Protein AF-0000000086134578 (afdb_homodimer)

Radius of gyration: 22.57 Å; Cα contacts (8 Å, |Δi|>4): 548; chains: 2; bounding box: 46×67×54 Å

Sequence (332 aa):
MPTYLCHGFRWKRRSIRVYVVVQNLDDAAPEWIIKRGSPRNLIESFYDLFDFLPECALPTTRSSSAAPPSNSVAPSSEQSWSPVKLLEEHDPANLHEVSRPYAYVADYVTRIDASCSIVEEIQRYETRRDTTKLGKGAGWFEQLRDQLQRGEEIRWYVVVNGDEDRMPTYLCHGFRWKRRSIRVYVVVQNLDDAAPEWIIKRGSPRNLIESFYDLFDFLPECALPTTRSSSAAPPSNSVAPSSEQSWSPVKLLEEHDPANLHEVSRPYAYVADYVTRIDASCSIVEEIQRYETRRDTTKLGKGAGWFEQLRDQLQRGEEIRWYVVVNGDEDR

Organism: Cryphonectria parasitica (strain ATCC 38755 / EP155) (NCBI:txid660469)

Secondary structure (DSSP, 8-state):
--EEEEEEEEEEHHHHHHHHHHTT-TT--TT-TTSTTHHHHHHHHHHHH-TTSPP-----S---------S---HHHHTTT-S-EEE--B-TT--S-SS-SEEEEEEEEEEESSEEEHHHHHHHHHHHHHHSGGGTTTTHHHHHHHHHHTTPPPEEEEEEB-----/--EEEEEEEEEEHHHHHHHHHHTT-TT--TT-TTSTTHHHHHHHHHHHH-TTSPP-----S---------S---HHHHTTT-S-EEE--B-TT--S-SS-SEEEEEEEEEEESSEEEHHHHHHHHHHHHHHSGGGTTTTHHHHHHHHHHTTPPPEEEEEEB-----

Solvent-accessible surface area (backbone atoms only — not comparable to full-atom values): 18559 Å² total; per-residue (Å²): 77,52,32,31,44,31,41,27,30,62,39,42,38,70,49,43,43,50,47,38,60,75,67,64,44,84,65,40,39,63,66,45,50,70,41,88,61,8,45,58,49,50,52,52,50,46,60,73,74,39,84,65,59,70,85,54,57,68,78,74,78,82,68,73,73,73,62,70,77,70,52,66,55,52,63,55,62,75,34,63,47,37,60,64,37,63,47,54,60,35,52,79,84,53,81,78,57,86,52,65,70,46,35,34,44,21,68,42,63,45,79,46,78,41,62,43,51,49,66,61,51,50,50,51,50,52,53,49,39,72,71,34,72,66,42,75,48,71,58,34,66,59,50,48,39,51,71,67,33,62,89,56,62,76,43,49,31,41,37,23,26,34,59,57,74,82,80,51,32,31,44,31,41,26,29,61,38,42,36,69,48,42,44,49,47,38,60,75,67,65,44,83,64,41,40,64,67,45,48,71,40,87,61,8,44,59,50,52,51,52,51,46,59,73,73,39,87,65,58,68,86,54,56,68,80,74,78,82,68,72,73,73,60,68,77,70,52,68,56,50,63,56,64,76,35,63,49,38,61,64,37,65,47,54,61,35,53,80,84,54,80,79,58,88,52,65,71,44,34,34,45,22,68,42,66,46,77,47,79,42,60,44,51,50,65,61,51,51,50,52,50,52,53,49,39,71,72,35,72,67,42,75,48,71,58,35,65,59,50,48,39,52,73,67,32,61,89,58,62,77,42,47,32,41,36,23,27,34,60,56,76,82

pLDDT: mean 85.0, std 18.39, range [33.94, 98.75]

Structure (mmCIF, N/CA/C/O backbone):
data_AF-0000000086134578-model_v1
#
loop_
_entity.id
_entity.type
_entity.pdbx_description
1 polymer 'Uncharacterized protein'
#
loop_
_atom_site.group_PDB
_atom_site.id
_atom_site.type_symbol
_atom_site.label_atom_id
_atom_site.label_alt_id
_atom_site.label_comp_id
_atom_site.label_asym_id
_atom_site.label_entity_id
_atom_site.label_seq_id
_atom_site.pdbx_PDB_ins_code
_atom_site.Cartn_x
_atom_site.Cartn_y
_atom_site.Cartn_z
_atom_site.occupancy
_atom_site.B_iso_or_equiv
_atom_site.auth_seq_id
_atom_site.auth_comp_id
_atom_site.auth_asym_id
_atom_site.auth_atom_id
_atom_site.pdbx_PDB_model_num
ATOM 1 N N . MET A 1 1 ? 11.703 -0.173 6.023 1 75.31 1 MET A N 1
ATOM 2 C CA . MET A 1 1 ? 11.055 0.912 5.297 1 75.31 1 MET A CA 1
ATOM 3 C C . MET A 1 1 ? 9.539 0.865 5.488 1 75.31 1 MET A C 1
ATOM 5 O O . MET A 1 1 ? 8.867 -0.011 4.941 1 75.31 1 MET A O 1
ATOM 9 N N . PRO A 1 2 ? 9.023 1.694 6.387 1 87.75 2 PRO A N 1
ATOM 10 C CA . PRO A 1 2 ? 7.594 1.647 6.699 1 87.75 2 PRO A CA 1
ATOM 11 C C . PRO A 1 2 ? 6.719 2.041 5.512 1 87.75 2 PRO A C 1
ATOM 13 O O . PRO A 1 2 ? 7.117 2.877 4.695 1 87.75 2 PRO A O 1
ATOM 16 N N . THR A 1 3 ? 5.652 1.344 5.379 1 93.06 3 THR A N 1
ATOM 17 C CA . THR A 1 3 ? 4.652 1.613 4.352 1 93.06 3 THR A CA 1
ATOM 18 C C . THR A 1 3 ? 3.318 1.994 4.984 1 93.06 3 THR A C 1
ATOM 20 O O . THR A 1 3 ? 2.904 1.398 5.98 1 93.06 3 THR A O 1
ATOM 23 N N . TYR A 1 4 ? 2.689 2.982 4.363 1 95.31 4 TYR A N 1
ATOM 24 C CA . TYR A 1 4 ? 1.418 3.461 4.895 1 95.31 4 TYR A CA 1
ATOM 25 C C . TYR A 1 4 ? 0.34 3.451 3.816 1 95.31 4 TYR A C 1
ATOM 27 O O . TYR A 1 4 ? 0.625 3.699 2.643 1 95.31 4 TYR A O 1
ATOM 35 N N . LEU A 1 5 ? -0.814 3.104 4.207 1 97.5 5 LEU A N 1
ATOM 36 C CA . LEU A 1 5 ? -2.021 3.389 3.439 1 97.5 5 LEU A CA 1
ATOM 37 C C . LEU A 1 5 ? -2.754 4.598 4.008 1 97.5 5 LEU A C 1
ATOM 39 O O . LEU A 1 5 ? -2.959 4.691 5.219 1 97.5 5 LEU A O 1
ATOM 43 N N . CYS A 1 6 ? -3.109 5.574 3.119 1 97.31 6 CYS A N 1
ATOM 44 C CA . CYS A 1 6 ? -3.77 6.762 3.652 1 97.31 6 CYS A CA 1
ATOM 45 C C . CYS A 1 6 ? -4.859 7.25 2.707 1 97.31 6 CYS A C 1
ATOM 47 O O . CYS A 1 6 ? -4.809 6.984 1.504 1 97.31 6 CYS A O 1
ATOM 49 N N . HIS A 1 7 ? -5.898 7.809 3.238 1 98.06 7 HIS A N 1
ATOM 50 C CA . HIS A 1 7 ? -6.926 8.562 2.531 1 98.06 7 HIS A CA 1
ATOM 51 C C . HIS A 1 7 ? -6.66 10.062 2.613 1 98.06 7 HIS A C 1
ATOM 53 O O . HIS A 1 7 ? -6.645 10.641 3.705 1 98.06 7 HIS A O 1
ATOM 59 N N . GLY A 1 8 ? -6.363 10.672 1.478 1 98.12 8 GLY A N 1
ATOM 60 C CA . GLY A 1 8 ? -5.977 12.07 1.512 1 98.12 8 GLY A CA 1
ATOM 61 C C . GLY A 1 8 ? -5.723 12.656 0.134 1 98.12 8 GLY A C 1
ATOM 62 O O . GLY A 1 8 ? -6.297 12.195 -0.855 1 98.12 8 GLY A O 1
ATOM 63 N N . PHE A 1 9 ? -4.992 13.789 0.126 1 98.69 9 PHE A N 1
ATOM 64 C CA . PHE A 1 9 ? -4.66 14.469 -1.122 1 98.69 9 PHE A CA 1
ATOM 65 C C . PHE A 1 9 ? -3.211 14.938 -1.116 1 98.69 9 PHE A C 1
ATOM 67 O O . PHE A 1 9 ? -2.605 15.086 -0.053 1 98.69 9 PHE A O 1
ATOM 74 N N . ARG A 1 10 ? -2.705 15.07 -2.25 1 98.5 10 ARG A N 1
ATOM 75 C CA . ARG A 1 10 ? -1.343 15.57 -2.412 1 98.5 10 ARG A CA 1
ATOM 76 C C . ARG A 1 10 ? -1.273 17.078 -2.16 1 98.5 10 ARG A C 1
ATOM 78 O O . ARG A 1 10 ? -2.121 17.828 -2.641 1 98.5 10 ARG A O 1
ATOM 85 N N . TRP A 1 11 ? -0.349 17.453 -1.354 1 98.75 11 TRP A N 1
ATOM 86 C CA . TRP A 1 11 ? 0.001 18.859 -1.112 1 98.75 11 TRP A CA 1
ATOM 87 C C . TRP A 1 11 ? 1.317 19.219 -1.795 1 98.75 11 TRP A C 1
ATOM 89 O O . TRP A 1 11 ? 2.391 18.812 -1.334 1 98.75 11 TRP A O 1
ATOM 99 N N . LYS A 1 12 ? 1.203 19.969 -2.863 1 98.31 12 LYS A N 1
ATOM 100 C CA . LYS A 1 12 ? 2.346 20.234 -3.734 1 98.31 12 LYS A CA 1
ATOM 101 C C . LYS A 1 12 ? 3.404 21.062 -3.023 1 98.31 12 LYS A C 1
ATOM 103 O O . LYS A 1 12 ? 3.076 21.984 -2.27 1 98.31 12 LYS A O 1
ATOM 108 N N . ARG A 1 13 ? 4.605 20.812 -3.422 1 97.88 13 ARG A N 1
ATOM 109 C CA . ARG A 1 13 ? 5.742 21.438 -2.756 1 97.88 13 ARG A CA 1
ATOM 110 C C . ARG A 1 13 ? 5.676 22.953 -2.869 1 97.88 13 ARG A C 1
ATOM 112 O O . ARG A 1 13 ? 5.949 23.672 -1.899 1 97.88 13 ARG A O 1
ATOM 119 N N . ARG A 1 14 ? 5.363 23.453 -4.012 1 97.5 14 ARG A N 1
ATOM 120 C CA . ARG A 1 14 ? 5.227 24.891 -4.195 1 97.5 14 ARG A CA 1
ATOM 121 C C . ARG A 1 14 ? 4.191 25.469 -3.238 1 97.5 14 ARG A C 1
ATOM 123 O O . ARG A 1 14 ? 4.418 26.516 -2.631 1 97.5 14 ARG A O 1
ATOM 130 N N . SER A 1 15 ? 3.072 24.812 -3.096 1 98.44 15 SER A N 1
ATOM 131 C CA . SER A 1 15 ? 2.016 25.281 -2.205 1 98.44 15 SER A CA 1
ATOM 132 C C . SER A 1 15 ? 2.465 25.234 -0.748 1 98.44 15 SER A C 1
ATOM 134 O O . SER A 1 15 ? 2.111 26.125 0.041 1 98.44 15 SER A O 1
ATOM 136 N N . ILE A 1 16 ? 3.174 24.219 -0.4 1 98.44 16 ILE A N 1
ATOM 137 C CA . ILE A 1 16 ? 3.691 24.094 0.958 1 98.44 16 ILE A CA 1
ATOM 138 C C . ILE A 1 16 ? 4.621 25.266 1.266 1 98.44 16 ILE A C 1
ATOM 140 O O . ILE A 1 16 ? 4.5 25.906 2.316 1 98.44 16 ILE A O 1
ATOM 144 N N . ARG A 1 17 ? 5.559 25.531 0.314 1 97.88 17 ARG A N 1
ATOM 145 C CA . ARG A 1 17 ? 6.5 26.641 0.501 1 97.88 17 ARG A CA 1
ATOM 146 C C . ARG A 1 17 ? 5.766 27.969 0.667 1 97.88 17 ARG A C 1
ATOM 148 O O . ARG A 1 17 ? 6.09 28.75 1.556 1 97.88 17 ARG A O 1
ATOM 155 N N . VAL A 1 18 ? 4.82 28.219 -0.175 1 98.19 18 VAL A N 1
ATOM 156 C CA . VAL A 1 18 ? 4.023 29.453 -0.104 1 98.19 18 VAL A CA 1
ATOM 157 C C . VAL A 1 18 ? 3.303 29.516 1.239 1 98.19 18 VAL A C 1
ATOM 159 O O . VAL A 1 18 ? 3.322 30.547 1.909 1 98.19 18 VAL A O 1
ATOM 162 N N . TYR A 1 19 ? 2.682 28.438 1.652 1 98.44 19 TYR A N 1
ATOM 163 C CA . TYR A 1 19 ? 1.93 28.406 2.902 1 98.44 19 TYR A CA 1
ATOM 164 C C . TYR A 1 19 ? 2.822 28.766 4.086 1 98.44 19 TYR A C 1
ATOM 166 O O . TYR A 1 19 ? 2.445 29.578 4.934 1 98.44 19 TYR A O 1
ATOM 174 N N . VAL A 1 20 ? 3.977 28.141 4.168 1 98.12 20 VAL A N 1
ATOM 175 C CA . VAL A 1 20 ? 4.895 28.312 5.285 1 98.12 20 VAL A CA 1
ATOM 176 C C . VAL A 1 20 ? 5.355 29.766 5.34 1 98.12 20 VAL A C 1
ATOM 178 O O . VAL A 1 20 ? 5.449 30.359 6.422 1 98.12 20 VAL A O 1
ATOM 181 N N . VAL A 1 21 ? 5.617 30.344 4.188 1 97.56 21 VAL A N 1
ATOM 182 C CA . VAL A 1 21 ? 6.066 31.719 4.105 1 97.56 21 VAL A CA 1
ATOM 183 C C . VAL A 1 21 ? 4.922 32.656 4.492 1 97.56 21 VAL A C 1
ATOM 185 O O . VAL A 1 21 ? 5.102 33.562 5.316 1 97.56 21 VAL A O 1
ATOM 188 N N . VAL A 1 22 ? 3.773 32.469 3.951 1 97.62 22 VAL A N 1
ATOM 189 C CA . VAL A 1 22 ? 2.625 33.344 4.148 1 97.62 22 VAL A CA 1
ATOM 190 C C . VAL A 1 22 ? 2.195 33.312 5.613 1 97.62 22 VAL A C 1
ATOM 192 O O . VAL A 1 22 ? 1.844 34.344 6.184 1 97.62 22 VAL A O 1
ATOM 195 N N . GLN A 1 23 ? 2.217 32.125 6.172 1 97.31 23 GLN A N 1
ATOM 196 C CA . GLN A 1 23 ? 1.761 31.984 7.551 1 97.31 23 GLN A CA 1
ATOM 197 C C . GLN A 1 23 ? 2.896 32.219 8.539 1 97.31 23 GLN A C 1
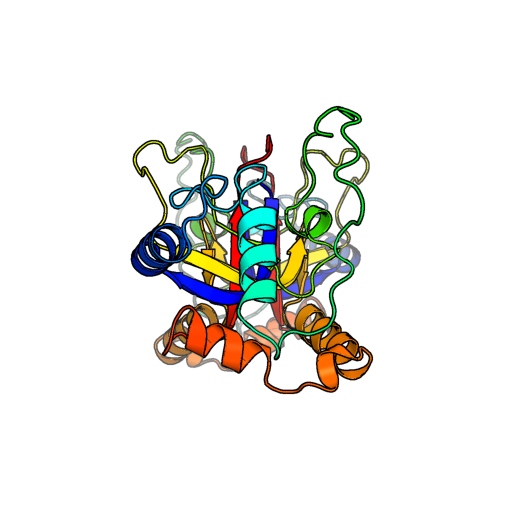ATOM 199 O O . GLN A 1 23 ? 2.697 32.156 9.75 1 97.31 23 GLN A O 1
ATOM 204 N N . ASN A 1 24 ? 4.023 32.469 8.062 1 96.88 24 ASN A N 1
ATOM 205 C CA . ASN A 1 24 ? 5.199 32.781 8.875 1 96.88 24 ASN A CA 1
ATOM 206 C C . ASN A 1 24 ? 5.473 31.672 9.891 1 96.88 24 ASN A C 1
ATOM 208 O O . ASN A 1 24 ? 5.562 31.922 11.094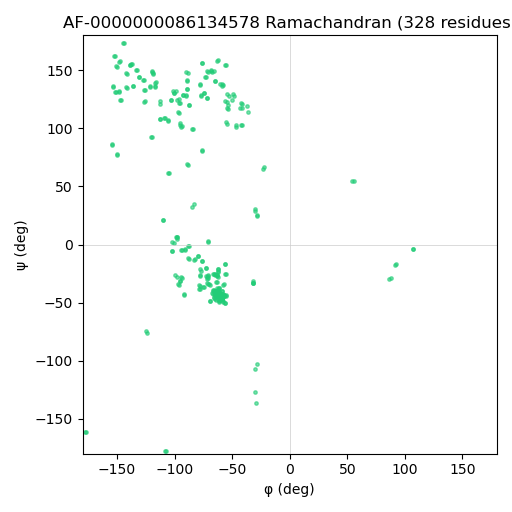 1 96.88 24 ASN A O 1
ATOM 212 N N . LEU A 1 25 ? 5.602 30.406 9.352 1 96.62 25 LEU A N 1
ATOM 213 C CA . LEU A 1 25 ? 5.84 29.266 10.234 1 96.62 25 LEU A CA 1
ATOM 214 C C . LEU A 1 25 ? 7.332 28.984 10.352 1 96.62 25 LEU A C 1
ATOM 216 O O . LEU A 1 25 ? 7.898 28.25 9.531 1 96.62 25 LEU A O 1
ATOM 220 N N . ASP A 1 26 ? 7.93 29.375 11.383 1 94.19 26 ASP A N 1
ATOM 221 C CA . ASP A 1 26 ? 9.383 29.297 11.547 1 94.19 26 ASP A CA 1
ATOM 222 C C . ASP A 1 26 ? 9.812 27.875 11.891 1 94.19 26 ASP A C 1
ATOM 224 O O . ASP A 1 26 ? 10.938 27.469 11.594 1 94.19 26 ASP A O 1
ATOM 228 N N . ASP A 1 27 ? 8.938 27.094 12.5 1 93.75 27 ASP A N 1
ATOM 229 C CA . ASP A 1 27 ? 9.305 25.766 12.961 1 93.75 27 ASP A CA 1
ATOM 230 C C . ASP A 1 27 ? 8.875 24.688 11.961 1 93.75 27 ASP A C 1
ATOM 232 O O . ASP A 1 27 ? 9.008 23.484 12.227 1 93.75 27 ASP A O 1
ATOM 236 N N . ALA A 1 28 ? 8.383 25.078 10.891 1 94.94 28 ALA A N 1
ATOM 237 C CA . ALA A 1 28 ? 7.992 24.141 9.852 1 94.94 28 ALA A CA 1
ATOM 238 C C . ALA A 1 28 ? 9.062 24.031 8.773 1 94.94 28 ALA A C 1
ATOM 240 O O . ALA A 1 28 ? 9.633 25.047 8.352 1 94.94 28 ALA A O 1
ATOM 241 N N . ALA A 1 29 ? 9.398 22.828 8.422 1 94.75 29 ALA A N 1
ATOM 242 C CA . ALA A 1 29 ? 10.352 22.562 7.34 1 94.75 29 ALA A CA 1
ATOM 243 C C . ALA A 1 29 ? 9.633 22.312 6.023 1 94.75 29 ALA A C 1
ATOM 245 O O . ALA A 1 29 ? 9.125 21.203 5.793 1 94.75 29 ALA A O 1
ATOM 246 N N . PRO A 1 30 ? 9.609 23.281 5.141 1 95.5 30 PRO A N 1
ATOM 247 C CA . PRO A 1 30 ? 8.828 23.125 3.914 1 95.5 30 PRO A CA 1
ATOM 248 C C . PRO A 1 30 ? 9.352 22.016 3.01 1 95.5 30 PRO A C 1
ATOM 250 O O . PRO A 1 30 ? 8.594 21.438 2.238 1 95.5 30 PRO A O 1
ATOM 253 N N . GLU A 1 31 ? 10.617 21.672 3.066 1 94.5 31 GLU A N 1
ATOM 254 C CA . GLU A 1 31 ? 11.219 20.688 2.168 1 94.5 31 GLU A CA 1
ATOM 255 C C . GLU A 1 31 ? 11.07 19.266 2.719 1 94.5 31 GLU A C 1
ATOM 257 O O . GLU A 1 31 ? 11.336 18.297 2.014 1 94.5 31 GLU A O 1
ATOM 262 N N . TRP A 1 32 ? 10.68 19.094 3.957 1 92.5 32 TRP A N 1
ATOM 263 C CA . TRP A 1 32 ? 10.469 17.828 4.652 1 92.5 32 TRP A CA 1
ATOM 264 C C . TRP A 1 32 ? 9.461 18 5.789 1 92.5 32 TRP A C 1
ATOM 266 O O . TRP A 1 32 ? 9.852 18.109 6.957 1 92.5 32 TRP A O 1
ATOM 276 N N . ILE A 1 33 ? 8.25 17.891 5.496 1 93.44 33 ILE A N 1
ATOM 277 C CA . ILE A 1 33 ? 7.234 18.406 6.406 1 93.44 33 ILE A CA 1
ATOM 278 C C . ILE A 1 33 ? 7.016 17.406 7.547 1 93.44 33 ILE A C 1
ATOM 280 O O . ILE A 1 33 ? 6.293 17.703 8.5 1 93.44 33 ILE A O 1
ATOM 284 N N . ILE A 1 34 ? 7.602 16.219 7.402 1 91.31 34 ILE A N 1
ATOM 285 C CA . ILE A 1 34 ? 7.418 15.258 8.477 1 91.31 34 ILE A CA 1
ATOM 286 C C . ILE A 1 34 ? 8.633 15.273 9.398 1 91.31 34 ILE A C 1
ATOM 288 O O . ILE A 1 34 ? 8.789 14.398 10.25 1 91.31 34 ILE A O 1
ATOM 292 N N . LYS A 1 35 ? 9.477 16.203 9.125 1 87.25 35 LYS A N 1
ATOM 293 C CA . LYS A 1 35 ? 10.562 16.422 10.078 1 87.25 35 LYS A CA 1
ATOM 294 C C . LYS A 1 35 ? 10.016 16.688 11.477 1 87.25 35 LYS A C 1
ATOM 296 O O . LYS A 1 35 ? 8.914 17.234 11.625 1 87.25 35 LYS A O 1
ATOM 301 N N . ARG A 1 36 ? 10.836 16.391 12.484 1 84.88 36 ARG A N 1
ATOM 302 C CA . ARG A 1 36 ? 10.414 16.562 13.867 1 84.88 36 ARG A CA 1
ATOM 303 C C . ARG A 1 36 ? 9.922 17.984 14.117 1 84.88 36 ARG A C 1
ATOM 305 O O . ARG A 1 36 ? 10.578 18.953 13.719 1 84.88 36 ARG A O 1
ATOM 312 N N . GLY A 1 37 ? 8.766 18.078 14.695 1 87.88 37 GLY A N 1
ATOM 313 C CA . GLY A 1 37 ? 8.195 19.375 15.047 1 87.88 37 GLY A CA 1
ATOM 314 C C . GLY A 1 37 ? 7.41 20.016 13.922 1 87.88 37 GLY A C 1
ATOM 315 O O . GLY A 1 37 ? 6.52 20.828 14.164 1 87.88 37 GLY A O 1
ATOM 316 N N . SER A 1 38 ? 7.797 19.719 12.727 1 92.5 38 SER A N 1
ATOM 317 C CA . SER A 1 38 ? 7.188 20.359 11.57 1 92.5 38 SER A CA 1
ATOM 318 C C . SER A 1 38 ? 5.711 19.984 11.445 1 92.5 38 SER A C 1
ATOM 320 O O . SER A 1 38 ? 4.859 20.859 11.273 1 92.5 38 SER A O 1
ATOM 322 N N . PRO A 1 39 ? 5.336 18.75 11.633 1 94 39 PRO A N 1
ATOM 323 C CA . PRO A 1 39 ? 3.918 18.406 11.5 1 94 39 PRO A CA 1
ATOM 324 C C . PRO A 1 39 ? 3.037 19.109 12.531 1 94 39 PRO A C 1
ATOM 326 O O . PRO A 1 39 ? 1.966 19.625 12.188 1 94 39 PRO A O 1
ATOM 329 N N . ARG A 1 40 ? 3.445 19.172 13.695 1 92.19 40 ARG A N 1
ATOM 330 C CA . ARG A 1 40 ? 2.664 19.828 14.734 1 92.19 40 ARG A CA 1
ATOM 331 C C . ARG A 1 40 ? 2.459 21.312 14.414 1 92.19 40 ARG A C 1
ATOM 333 O O . ARG A 1 40 ? 1.348 21.828 14.523 1 92.19 40 ARG A O 1
ATOM 340 N N . ASN A 1 41 ? 3.582 21.969 14.062 1 94.94 41 ASN A N 1
ATOM 341 C CA . ASN A 1 41 ? 3.5 23.375 13.727 1 94.94 41 ASN A CA 1
ATOM 342 C C . ASN A 1 41 ? 2.529 23.625 12.578 1 94.94 41 ASN A C 1
ATOM 344 O O . ASN A 1 41 ? 1.729 24.562 12.625 1 94.94 41 ASN A O 1
ATOM 348 N N . LEU A 1 42 ? 2.617 22.812 11.586 1 97.06 42 LEU A N 1
ATOM 349 C CA . LEU A 1 42 ? 1.739 22.938 10.43 1 97.06 42 LEU A CA 1
ATOM 350 C C . LEU A 1 42 ? 0.285 22.703 10.82 1 97.06 42 LEU A C 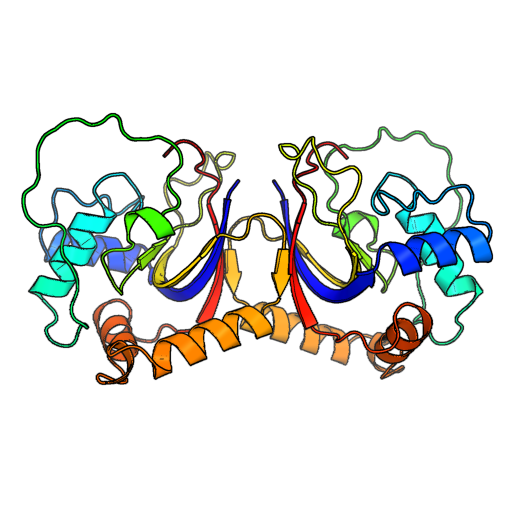1
ATOM 352 O O . LEU A 1 42 ? -0.59 23.516 10.508 1 97.06 42 LEU A O 1
ATOM 356 N N . ILE A 1 43 ? -0.016 21.656 11.562 1 96.25 43 ILE A N 1
ATOM 357 C CA . ILE A 1 43 ? -1.382 21.297 11.922 1 96.25 43 ILE A CA 1
ATOM 358 C C . ILE A 1 43 ? -1.968 22.344 12.852 1 96.25 43 ILE A C 1
ATOM 360 O O . ILE A 1 43 ? -3.123 22.75 12.703 1 96.25 43 ILE A O 1
ATOM 364 N N . GLU A 1 44 ? -1.184 22.812 13.797 1 94.88 44 GLU A N 1
ATOM 365 C CA . GLU A 1 44 ? -1.65 23.875 14.672 1 94.88 44 GLU A CA 1
ATOM 366 C C . GLU A 1 44 ? -2.037 25.125 13.875 1 94.88 44 GLU A C 1
ATOM 368 O O . GLU A 1 44 ? -3.031 25.781 14.18 1 94.88 44 GLU A O 1
ATOM 373 N N . SER A 1 45 ? -1.209 25.453 12.898 1 96.94 45 SER A N 1
ATOM 374 C CA . SER A 1 45 ? -1.521 26.609 12.062 1 96.94 45 SER A CA 1
ATOM 375 C C . SER A 1 45 ? -2.836 26.406 11.32 1 96.94 45 SER A C 1
ATOM 377 O O . SER A 1 45 ? -3.58 27.375 11.102 1 96.94 45 SER A O 1
ATOM 379 N N . PHE A 1 46 ? -3.162 25.125 10.828 1 97.12 46 PHE A N 1
ATOM 380 C CA . PHE A 1 46 ? -4.453 24.859 10.211 1 97.12 46 PHE A CA 1
ATOM 381 C C . PHE A 1 46 ? -5.594 25.188 11.164 1 97.12 46 PHE A C 1
ATOM 383 O O . PHE A 1 46 ? -6.57 25.828 10.773 1 97.12 46 PHE A O 1
ATOM 390 N N . TYR A 1 47 ? -5.449 24.812 12.352 1 94.31 47 TYR A N 1
ATOM 391 C CA . TYR A 1 47 ? -6.512 24.984 13.336 1 94.31 47 TYR A CA 1
ATOM 392 C C . TYR A 1 47 ? -6.668 26.453 13.703 1 94.31 47 TYR A C 1
ATOM 394 O O . TYR A 1 47 ? -7.758 26.906 14.078 1 94.31 47 TYR A O 1
ATOM 402 N N . ASP A 1 48 ? -5.637 27.234 13.586 1 95.38 48 ASP A N 1
ATOM 403 C CA . ASP A 1 48 ? -5.719 28.672 13.82 1 95.38 48 ASP A CA 1
ATOM 404 C C . ASP A 1 48 ? -6.48 29.375 12.695 1 95.38 48 ASP A C 1
ATOM 406 O O . ASP A 1 48 ? -7.172 30.359 12.922 1 95.38 48 ASP A O 1
ATOM 410 N N . LEU A 1 49 ? -6.332 28.859 11.547 1 96.44 49 LEU A N 1
ATOM 411 C CA . LEU A 1 49 ? -6.828 29.562 10.367 1 96.44 49 LEU A CA 1
ATOM 412 C C . LEU A 1 49 ? -8.211 29.062 9.969 1 96.44 49 LEU A C 1
ATOM 414 O O . LEU A 1 49 ? -9.016 29.812 9.406 1 96.44 49 LEU A O 1
ATOM 418 N N . PHE A 1 50 ? -8.398 27.734 10.195 1 95.25 50 PHE A N 1
ATOM 419 C CA . PHE A 1 50 ? -9.609 27.125 9.664 1 95.25 50 PHE A CA 1
ATOM 420 C C . PHE A 1 50 ? -10.531 26.688 10.789 1 95.25 50 PHE A C 1
ATOM 422 O O . PHE A 1 50 ? -10.188 25.797 11.586 1 95.25 50 PHE A O 1
ATOM 429 N N . ASP A 1 51 ? -11.766 27.156 10.828 1 93.44 51 ASP A N 1
ATOM 430 C CA . ASP A 1 51 ? -12.703 26.906 11.914 1 93.44 51 ASP A CA 1
ATOM 431 C C . ASP A 1 51 ? -13.602 25.703 11.602 1 93.44 51 ASP A C 1
ATOM 433 O O . ASP A 1 51 ? -14.398 25.281 12.438 1 93.44 51 ASP A O 1
ATOM 437 N N . PHE A 1 52 ? -13.438 25.188 10.414 1 93.19 52 PHE A N 1
ATOM 438 C CA . PHE A 1 52 ? -14.32 24.094 10.008 1 93.19 52 PHE A CA 1
ATOM 439 C C . PHE A 1 52 ? -13.719 22.75 10.367 1 93.19 52 PHE A C 1
ATOM 441 O O . PHE A 1 52 ? -14.352 21.703 10.164 1 93.19 52 PHE A O 1
ATOM 448 N N . LEU A 1 53 ? -12.492 22.688 10.906 1 93.44 53 LEU A N 1
ATOM 449 C CA . LEU A 1 53 ? -11.82 21.438 11.219 1 93.44 53 LEU A CA 1
ATOM 450 C C . LEU A 1 53 ? -12.438 20.781 12.461 1 93.44 53 LEU A C 1
ATOM 452 O O . LEU A 1 53 ? -12.867 21.484 13.383 1 93.44 53 LEU A O 1
ATOM 456 N N . PRO A 1 54 ? -12.492 19.484 12.438 1 91.5 54 PRO A N 1
ATOM 457 C CA . PRO A 1 54 ? -12.992 18.812 13.641 1 91.5 54 PRO A CA 1
ATOM 458 C C . PRO A 1 54 ? -12.109 19.047 14.859 1 91.5 54 PRO A C 1
ATOM 460 O O . PRO A 1 54 ? -10.93 19.375 14.719 1 91.5 54 PRO A O 1
ATOM 463 N N . GLU A 1 55 ? -12.742 18.859 15.969 1 87.25 55 GLU A N 1
ATOM 464 C CA . GLU A 1 55 ? -12.023 19.078 17.219 1 87.25 55 GLU A CA 1
ATOM 465 C C . GLU A 1 55 ? -10.797 18.188 17.312 1 87.25 55 GLU A C 1
ATOM 467 O O . GLU A 1 55 ? -10.828 17.031 16.875 1 87.25 55 GLU A O 1
ATOM 472 N N . CYS A 1 56 ? -9.781 18.812 17.781 1 83.81 56 CYS A N 1
ATOM 473 C CA . CYS A 1 56 ? -8.562 18.031 18 1 83.81 56 CYS A CA 1
ATOM 474 C C . CYS A 1 56 ? -8.156 18.062 19.469 1 83.81 56 CYS A C 1
ATOM 476 O O . CYS A 1 56 ? -8.609 18.922 20.219 1 83.81 56 CYS A O 1
ATOM 478 N N . ALA A 1 57 ? -7.562 17.047 19.938 1 76.5 57 ALA A N 1
ATOM 479 C CA . ALA A 1 57 ? -7 17.016 21.297 1 76.5 57 ALA A CA 1
ATOM 480 C C . ALA A 1 57 ? -5.559 17.516 21.297 1 76.5 57 ALA A C 1
ATOM 482 O O . ALA A 1 57 ? -4.621 16.719 21.359 1 76.5 57 ALA A O 1
ATOM 483 N N . LEU A 1 58 ? -5.523 18.844 21.031 1 66.69 58 LEU A N 1
ATOM 484 C CA . LEU A 1 58 ? -4.168 19.375 20.969 1 66.69 58 LEU A CA 1
ATOM 485 C C . LEU A 1 58 ? -3.398 19.047 22.25 1 66.69 58 LEU A C 1
ATOM 487 O O . LEU A 1 58 ? -3.949 19.125 23.344 1 66.69 58 LEU A O 1
ATOM 491 N N . PRO A 1 59 ? -2.361 18.297 22.125 1 58.62 59 PRO A N 1
ATOM 492 C CA . PRO A 1 59 ? -1.588 18.031 23.344 1 58.62 59 PRO A CA 1
ATOM 493 C C . PRO A 1 59 ? -1.33 19.297 24.156 1 58.62 59 PRO A C 1
ATOM 495 O O . PRO A 1 59 ? -1.166 20.375 23.594 1 58.62 59 PRO A O 1
ATOM 498 N N . THR A 1 60 ? -2.166 19.469 25.328 1 52.62 60 THR A N 1
ATOM 499 C CA . THR A 1 60 ? -1.925 20.625 26.172 1 52.62 60 THR A CA 1
ATOM 500 C C . THR A 1 60 ? -0.456 21.047 26.125 1 52.62 60 THR A C 1
ATOM 502 O O . THR A 1 60 ? -0.124 22.109 25.609 1 52.62 60 THR A O 1
ATOM 505 N N . THR A 1 61 ? 0.188 21.422 27.531 1 44.62 61 THR A N 1
ATOM 506 C CA . THR A 1 61 ? 1.477 22.031 27.812 1 44.62 61 THR A CA 1
ATOM 507 C C . THR A 1 61 ? 2.604 21.312 27.094 1 44.62 61 THR A C 1
ATOM 509 O O . THR A 1 61 ? 2.625 20.078 27.047 1 44.62 61 THR A O 1
ATOM 512 N N . ARG A 1 62 ? 3.479 22.031 26.234 1 43.09 62 ARG A N 1
ATOM 513 C CA . ARG A 1 62 ? 4.84 21.688 25.844 1 43.09 62 ARG A CA 1
ATOM 514 C C . ARG A 1 62 ? 5.547 20.906 26.953 1 43.09 62 ARG A C 1
ATOM 516 O O . ARG A 1 62 ? 6.125 21.5 27.859 1 43.09 62 ARG A O 1
ATOM 523 N N . SER A 1 63 ? 4.938 20.125 27.781 1 36.81 63 SER A N 1
ATOM 524 C CA . SER A 1 63 ? 5.859 19.641 28.812 1 36.81 63 SER A CA 1
ATOM 525 C C . SER A 1 63 ? 7.211 19.266 28.219 1 36.81 63 SER A C 1
ATOM 527 O O . SER A 1 63 ? 7.273 18.562 27.203 1 36.81 63 SER A O 1
ATOM 529 N N . SER A 1 64 ? 8.219 20.172 28.422 1 33.97 64 SER A N 1
ATOM 530 C CA . SER A 1 64 ? 9.656 20.172 28.172 1 33.97 64 SER A CA 1
ATOM 531 C C . SER A 1 64 ? 10.227 18.75 28.312 1 33.97 64 SER A C 1
ATOM 533 O O . SER A 1 64 ? 11.445 18.578 28.359 1 33.97 64 SER A O 1
ATOM 535 N N . SER A 1 65 ? 9.625 17.953 29.234 1 35.94 65 SER A N 1
ATOM 536 C CA . SER A 1 65 ? 10.539 16.859 29.562 1 35.94 65 SER A CA 1
ATOM 537 C C . SER A 1 65 ? 10.961 16.094 28.297 1 35.94 65 SER A C 1
ATOM 539 O O . SER A 1 65 ? 10.125 15.734 27.469 1 35.94 65 SER A O 1
ATOM 541 N N . ALA A 1 66 ? 12.203 16.359 27.906 1 34.47 66 ALA A N 1
ATOM 542 C CA . ALA A 1 66 ? 13.102 15.719 26.953 1 34.47 66 ALA A CA 1
ATOM 543 C C . ALA A 1 66 ? 12.789 14.227 26.844 1 34.47 66 ALA A C 1
ATOM 545 O O . ALA A 1 66 ? 13.438 13.398 27.484 1 34.47 66 ALA A O 1
ATOM 546 N N . ALA A 1 67 ? 11.609 13.805 27.125 1 35.56 67 ALA A N 1
ATOM 547 C CA . ALA A 1 67 ? 11.758 12.359 26.969 1 35.56 67 ALA A CA 1
ATOM 548 C C . ALA A 1 67 ? 12.422 12.016 25.641 1 35.56 67 ALA A C 1
ATOM 550 O O . ALA A 1 67 ? 12.195 12.68 24.641 1 35.56 67 ALA A O 1
ATOM 551 N N . PRO A 1 68 ? 13.43 11.203 25.719 1 35.5 68 PRO A N 1
ATOM 552 C CA . PRO A 1 68 ? 14.188 10.844 24.516 1 35.5 68 PRO A CA 1
ATOM 553 C C . PRO A 1 68 ? 13.297 10.547 23.312 1 35.5 68 PRO A C 1
ATOM 555 O O . PRO A 1 68 ? 12.148 10.133 23.484 1 35.5 68 PRO A O 1
ATOM 558 N N . PRO A 1 69 ? 13.43 11.398 22.156 1 35.44 69 PRO A N 1
ATOM 559 C CA . PRO A 1 69 ? 12.781 11.016 20.906 1 35.44 69 PRO A CA 1
ATOM 560 C C . PRO A 1 69 ? 12.5 9.516 20.812 1 35.44 69 PRO A C 1
ATOM 562 O O . PRO A 1 69 ? 13.43 8.703 20.906 1 35.44 69 PRO A O 1
ATOM 565 N N . SER A 1 70 ? 11.648 9.086 21.641 1 36.53 70 SER A N 1
ATOM 566 C CA . SER A 1 70 ? 11.469 7.688 21.266 1 36.53 70 SER A CA 1
ATOM 567 C C . SER A 1 70 ? 11.531 7.496 19.766 1 36.53 70 SER A C 1
ATOM 569 O O . SER A 1 70 ? 10.992 8.305 19 1 36.53 70 SER A O 1
ATOM 571 N N . ASN A 1 71 ? 12.469 6.836 19.281 1 37.69 71 ASN A N 1
ATOM 572 C CA . ASN A 1 71 ? 12.898 6.559 17.906 1 37.69 71 ASN A CA 1
ATOM 573 C C . ASN A 1 71 ? 11.719 6.586 16.938 1 37.69 71 ASN A C 1
ATOM 575 O O . ASN A 1 71 ? 11.703 7.383 16 1 37.69 71 ASN A O 1
ATOM 579 N N . SER A 1 72 ? 11.172 5.32 16.469 1 39.81 72 SER A N 1
ATOM 580 C CA . SER A 1 72 ? 10.5 4.902 15.234 1 39.81 72 SER A CA 1
ATOM 581 C C . SER A 1 72 ? 9.008 5.191 15.297 1 39.81 72 SER A C 1
ATOM 583 O O . SER A 1 72 ? 8.211 4.305 15.602 1 39.81 72 SER A O 1
ATOM 585 N N . VAL A 1 73 ? 8.555 6.242 15.969 1 45.31 73 VAL A N 1
ATOM 586 C CA . VAL A 1 73 ? 7.098 6.273 16 1 45.31 73 VAL A CA 1
ATOM 587 C C . VAL A 1 73 ? 6.559 6.645 14.617 1 45.31 73 VAL A C 1
ATOM 589 O O . VAL A 1 73 ? 7.059 7.574 13.984 1 45.31 73 VAL A O 1
ATOM 592 N N . ALA A 1 74 ? 5.672 5.855 14.039 1 57.56 74 ALA A N 1
ATOM 593 C CA . ALA A 1 74 ? 4.965 6.039 12.773 1 57.56 74 ALA A CA 1
ATOM 594 C C . ALA A 1 74 ? 4.234 7.379 12.742 1 57.56 74 ALA A C 1
ATOM 596 O O . ALA A 1 74 ? 3.711 7.832 13.766 1 57.56 74 ALA A O 1
ATOM 597 N N . PRO A 1 75 ? 4.551 8.211 11.734 1 60.88 75 PRO A N 1
ATOM 598 C CA . PRO A 1 75 ? 3.807 9.469 11.625 1 60.88 75 PRO A CA 1
ATOM 599 C C . PRO A 1 75 ? 2.365 9.352 12.109 1 60.88 75 PRO A C 1
ATOM 601 O O . PRO A 1 75 ? 1.847 10.266 12.75 1 60.88 75 PRO A O 1
ATOM 604 N N . SER A 1 76 ? 1.823 8.164 11.922 1 63.06 76 SER A N 1
ATOM 605 C CA . SER A 1 76 ? 0.427 7.98 12.297 1 63.06 76 SER A CA 1
ATOM 606 C C . SER A 1 76 ? 0.258 8.008 13.812 1 63.06 76 SER A C 1
ATOM 608 O O . SER A 1 76 ? -0.713 8.57 14.328 1 63.06 76 SER A O 1
ATOM 610 N N . SER A 1 77 ? 1.216 7.523 14.398 1 64.81 77 SER A N 1
ATOM 611 C CA . SER A 1 77 ? 1.092 7.461 15.852 1 64.81 77 SER A CA 1
ATOM 612 C C . SER A 1 77 ? 1.371 8.82 16.484 1 64.81 77 SER A C 1
ATOM 614 O O . SER A 1 77 ? 0.686 9.219 17.422 1 64.81 77 SER A O 1
ATOM 616 N N . GLU A 1 78 ? 2.258 9.508 15.906 1 76.44 78 GLU A N 1
ATOM 617 C CA . GLU A 1 78 ? 2.662 10.789 16.484 1 76.44 78 GLU A CA 1
ATOM 618 C C . GLU A 1 78 ? 1.582 11.844 16.281 1 76.44 78 GLU A C 1
ATOM 620 O O . GLU A 1 78 ? 1.532 12.836 17.016 1 76.44 78 GLU A O 1
ATOM 625 N N . GLN A 1 79 ? 0.811 11.547 15.359 1 87.38 79 GLN A N 1
ATOM 626 C CA . GLN A 1 79 ? -0.193 12.555 15.023 1 87.38 79 GLN A CA 1
ATOM 627 C C . GLN A 1 79 ? -1.589 12.094 15.438 1 87.38 79 GLN A C 1
ATOM 629 O O . GLN A 1 79 ? -2.588 12.547 14.883 1 87.38 79 GLN A O 1
ATOM 634 N N . SER A 1 80 ? -1.627 11.148 16.375 1 86.62 80 SER A N 1
ATOM 635 C CA . SER A 1 80 ? -2.893 10.547 16.797 1 86.62 80 SER A CA 1
ATOM 636 C C . SER A 1 80 ? -3.822 11.586 17.406 1 86.62 80 SER A C 1
ATOM 638 O O . SER A 1 80 ? -5.043 11.406 17.422 1 86.62 80 SER A O 1
ATOM 640 N N . TRP A 1 81 ? -3.357 12.703 17.875 1 88.12 81 TRP A N 1
ATOM 641 C CA . TRP A 1 81 ? -4.125 13.758 18.531 1 88.12 81 TRP A CA 1
ATOM 642 C C . TRP A 1 81 ? -4.922 14.57 17.5 1 88.12 81 TRP A C 1
ATOM 644 O O . TRP A 1 81 ? -5.82 15.328 17.875 1 88.12 81 TRP A O 1
ATOM 654 N N . SER A 1 82 ? -4.648 14.461 16.281 1 91.88 82 SER A N 1
ATOM 655 C CA . SER A 1 82 ? -5.254 15.305 15.266 1 91.88 82 SER A CA 1
ATOM 656 C C . SER A 1 82 ? -5.988 14.477 14.219 1 91.88 82 SER A C 1
ATOM 658 O O . SER A 1 82 ? -5.453 13.484 13.727 1 91.88 82 SER A O 1
ATOM 660 N N . PRO A 1 83 ? -7.16 14.906 13.859 1 92.19 83 PRO A N 1
ATOM 661 C CA . PRO A 1 83 ? -7.84 14.305 12.703 1 92.19 83 PRO A CA 1
ATOM 662 C C . PRO A 1 83 ? -7.074 14.508 11.398 1 92.19 83 PRO A C 1
ATOM 664 O O . PRO A 1 83 ? -7.211 13.703 10.469 1 92.19 83 PRO A O 1
ATOM 667 N N . VAL A 1 84 ? -6.293 15.562 11.312 1 95.25 84 VAL A N 1
ATOM 668 C CA . VAL A 1 84 ? -5.461 15.836 10.148 1 95.25 84 VAL A CA 1
ATOM 669 C C . VAL A 1 84 ? -4.086 15.195 10.328 1 95.25 84 VAL A C 1
ATOM 671 O O . VAL A 1 84 ? -3.463 15.336 11.383 1 95.25 84 VAL A O 1
ATOM 674 N N . LYS A 1 85 ? -3.721 14.477 9.359 1 95.81 85 LYS A N 1
ATOM 675 C CA . LYS A 1 85 ? -2.408 13.836 9.367 1 95.81 85 LYS A CA 1
ATOM 676 C C . LYS A 1 85 ? -1.558 14.32 8.188 1 95.81 85 LYS A C 1
ATOM 678 O O . LYS A 1 85 ? -2.086 14.656 7.129 1 95.81 85 LYS A O 1
ATOM 683 N N . LEU A 1 86 ? -0.281 14.383 8.438 1 96.94 86 LEU A N 1
ATOM 684 C CA . LEU A 1 86 ? 0.678 14.734 7.395 1 96.94 86 LEU A CA 1
ATOM 685 C C . LEU A 1 86 ? 1.639 13.578 7.133 1 96.94 86 LEU A C 1
ATOM 687 O O . LEU A 1 86 ? 2.08 12.906 8.07 1 96.94 86 LEU A O 1
ATOM 691 N N . LEU A 1 87 ? 1.889 13.289 5.883 1 95.44 87 LEU A N 1
ATOM 692 C CA . LEU A 1 87 ? 2.758 12.195 5.457 1 95.44 87 LEU A CA 1
ATOM 693 C C . LEU A 1 87 ? 3.641 12.633 4.289 1 95.44 87 LEU A C 1
ATOM 695 O O . LEU A 1 87 ? 3.289 13.547 3.545 1 95.44 87 LEU A O 1
ATOM 699 N N . GLU A 1 88 ? 4.734 11.984 4.18 1 94.62 88 GLU A N 1
ATOM 700 C CA . GLU A 1 88 ? 5.645 12.234 3.064 1 94.62 88 GLU A CA 1
ATOM 701 C C . GLU A 1 88 ? 6.48 11 2.748 1 94.62 88 GLU A C 1
ATOM 703 O O . GLU A 1 88 ? 6.902 10.273 3.656 1 94.62 88 GLU A O 1
ATOM 708 N N . GLU A 1 89 ? 6.598 10.719 1.452 1 93.25 89 GLU A N 1
ATOM 709 C CA . GLU A 1 89 ? 7.449 9.602 1.051 1 93.25 89 GLU A CA 1
ATOM 710 C C . GLU A 1 89 ? 8.922 9.914 1.312 1 93.25 89 GLU A C 1
ATOM 712 O O . GLU A 1 89 ? 9.336 11.07 1.271 1 93.25 89 GLU A O 1
ATOM 717 N N . HIS A 1 90 ? 9.656 8.883 1.593 1 87.69 90 HIS A N 1
ATOM 718 C CA . HIS A 1 90 ? 11.094 9.031 1.818 1 87.69 90 HIS A CA 1
ATOM 719 C C . HIS A 1 90 ? 11.852 7.801 1.325 1 87.69 90 HIS A C 1
ATOM 721 O O . HIS A 1 90 ? 11.5 6.668 1.657 1 87.69 90 HIS A O 1
ATOM 727 N N . ASP A 1 91 ? 12.727 8.062 0.515 1 82.31 91 ASP A N 1
ATOM 728 C CA . ASP A 1 91 ? 13.672 7.039 0.089 1 82.31 91 ASP A CA 1
ATOM 729 C C . ASP A 1 91 ? 15.086 7.355 0.583 1 82.31 91 ASP A C 1
ATOM 731 O O . ASP A 1 91 ? 15.742 8.25 0.054 1 82.31 91 ASP A O 1
ATOM 735 N N . PRO A 1 92 ? 15.57 6.641 1.516 1 77.94 92 PRO A N 1
ATOM 736 C CA . PRO A 1 92 ? 16.906 6.93 2.049 1 77.94 92 PRO A CA 1
ATOM 737 C C . PRO A 1 92 ? 18 6.777 1.002 1 77.94 92 PRO A C 1
ATOM 739 O O . PRO A 1 92 ? 19.094 7.352 1.149 1 77.94 92 PRO A O 1
ATOM 742 N N . ALA A 1 93 ? 17.719 5.957 -0.06 1 75.62 93 ALA A N 1
ATOM 743 C CA . ALA A 1 93 ? 18.719 5.719 -1.1 1 75.62 93 ALA A CA 1
ATOM 744 C C . ALA A 1 93 ? 18.719 6.848 -2.125 1 75.62 93 ALA A C 1
ATOM 746 O O . ALA A 1 93 ? 19.625 6.938 -2.955 1 75.62 93 ALA A O 1
ATOM 747 N N . ASN A 1 94 ? 17.688 7.609 -1.998 1 75.62 94 ASN A N 1
ATOM 748 C CA . ASN A 1 94 ? 17.609 8.734 -2.922 1 75.62 94 ASN A CA 1
ATOM 749 C C . ASN A 1 94 ? 18.391 9.945 -2.402 1 75.62 94 ASN A C 1
ATOM 751 O O . ASN A 1 94 ? 17.859 10.734 -1.621 1 75.62 94 ASN A O 1
ATOM 755 N N . LEU A 1 95 ? 19.578 10.156 -2.871 1 74.5 95 LEU A N 1
ATOM 756 C CA . LEU A 1 95 ? 20.422 11.234 -2.381 1 74.5 95 LEU A CA 1
ATOM 757 C C . LEU A 1 95 ? 20.391 12.422 -3.332 1 74.5 95 LEU A C 1
ATOM 759 O O . LEU A 1 95 ? 21 13.461 -3.055 1 74.5 95 LEU A O 1
ATOM 763 N N . HIS A 1 96 ? 19.641 12.266 -4.309 1 75.56 96 HIS A N 1
ATOM 764 C CA . HIS A 1 96 ? 19.734 13.281 -5.352 1 75.56 96 HIS A CA 1
ATOM 765 C C . HIS A 1 96 ? 18.625 14.32 -5.203 1 75.56 96 HIS A C 1
ATOM 767 O O . HIS A 1 96 ? 18.75 15.445 -5.684 1 75.56 96 HIS A O 1
ATOM 773 N N . GLU A 1 97 ? 17.609 13.867 -4.668 1 76.88 97 GLU A N 1
ATOM 774 C CA . GLU A 1 97 ? 16.5 14.805 -4.594 1 76.88 97 GLU A CA 1
ATOM 775 C C . GLU A 1 97 ? 16.453 15.492 -3.236 1 76.88 97 GLU A C 1
ATOM 777 O O . GLU A 1 97 ? 16.547 14.844 -2.195 1 76.88 97 GLU A O 1
ATOM 782 N N . VAL A 1 98 ? 16.469 16.844 -3.359 1 78.56 98 VAL A N 1
ATOM 783 C CA . VAL A 1 98 ? 16.391 17.641 -2.143 1 78.56 98 VAL A CA 1
ATOM 784 C C . VAL A 1 98 ? 15.039 17.406 -1.466 1 78.56 98 VAL A C 1
ATOM 786 O O . VAL A 1 98 ? 14.969 17.25 -0.245 1 78.56 98 VAL A O 1
ATOM 789 N N . SER A 1 99 ? 13.969 17.422 -2.334 1 87.81 99 SER A N 1
ATOM 790 C CA . SER A 1 99 ? 12.633 17.203 -1.796 1 87.81 99 SER A CA 1
ATOM 791 C C . SER A 1 99 ? 11.727 16.547 -2.826 1 87.81 99 SER A C 1
ATOM 793 O O . SER A 1 99 ? 11.945 16.672 -4.031 1 87.81 99 SER A O 1
ATOM 795 N N . ARG A 1 100 ? 10.773 15.844 -2.336 1 92 100 ARG A N 1
ATOM 796 C CA . ARG A 1 100 ? 9.781 15.227 -3.203 1 92 100 ARG A CA 1
ATOM 797 C C . ARG A 1 100 ? 8.773 16.25 -3.705 1 92 100 ARG A C 1
ATOM 799 O O . ARG A 1 100 ? 8.578 17.297 -3.078 1 92 100 ARG A O 1
ATOM 806 N N . PRO A 1 101 ? 8.141 16 -4.809 1 93.69 101 PRO A N 1
ATOM 807 C CA . PRO A 1 101 ? 7.254 17 -5.41 1 93.69 101 PRO A CA 1
ATOM 808 C C . PRO A 1 101 ? 6.023 17.297 -4.555 1 93.69 101 PRO A C 1
ATOM 810 O O . PRO A 1 101 ? 5.414 18.359 -4.684 1 93.69 101 PRO A O 1
ATOM 813 N N . TYR A 1 102 ? 5.656 16.359 -3.762 1 95.44 102 TYR A N 1
ATOM 814 C CA . TYR A 1 102 ? 4.496 16.609 -2.914 1 95.44 102 TYR A CA 1
ATOM 815 C C . TYR A 1 102 ? 4.621 15.859 -1.59 1 95.44 102 TYR A C 1
ATOM 817 O O . TYR A 1 102 ? 5.434 14.945 -1.461 1 95.44 102 TYR A O 1
ATOM 825 N N . ALA A 1 103 ? 3.936 16.344 -0.652 1 97.25 103 ALA A N 1
ATOM 826 C CA . ALA A 1 103 ? 3.574 15.625 0.566 1 97.25 103 ALA A CA 1
ATOM 827 C C . ALA A 1 103 ? 2.094 15.258 0.568 1 97.25 103 ALA A C 1
ATOM 829 O O . ALA A 1 103 ? 1.411 15.398 -0.45 1 97.25 103 ALA A O 1
ATOM 830 N N . TYR A 1 104 ? 1.646 14.633 1.685 1 98.19 104 TYR A N 1
ATOM 831 C CA . TYR A 1 104 ? 0.255 14.203 1.755 1 98.19 104 TYR A CA 1
ATOM 832 C C . TYR A 1 104 ? -0.425 14.758 3.002 1 98.19 104 TYR A C 1
ATOM 834 O O . TYR A 1 104 ? 0.153 14.734 4.09 1 98.19 104 TYR A O 1
ATOM 842 N N . VAL A 1 105 ? -1.581 15.297 2.816 1 98.25 105 VAL A N 1
ATOM 843 C CA . VAL A 1 105 ? -2.502 15.617 3.902 1 98.25 105 VAL A CA 1
ATOM 844 C C . VAL A 1 105 ? -3.619 14.578 3.955 1 98.25 105 VAL A C 1
ATOM 846 O 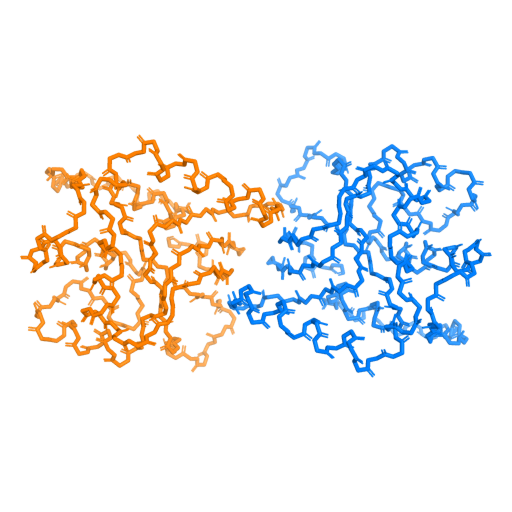O . VAL A 1 105 ? -4.273 14.312 2.945 1 98.25 105 VAL A O 1
ATOM 849 N N . ALA A 1 106 ? -3.762 13.992 5.094 1 97.31 106 ALA A N 1
ATOM 850 C CA . ALA A 1 106 ? -4.672 12.852 5.184 1 97.31 106 ALA A CA 1
ATOM 851 C C . ALA A 1 106 ? -5.59 12.977 6.398 1 97.31 106 ALA A C 1
ATOM 853 O O . ALA A 1 106 ? -5.227 13.602 7.398 1 97.31 106 ALA A O 1
ATOM 854 N N . ASP A 1 107 ? -6.766 12.438 6.301 1 95.31 107 ASP A N 1
ATOM 855 C CA . ASP A 1 107 ? -7.66 12.336 7.453 1 95.31 107 ASP A CA 1
ATOM 856 C C . ASP A 1 107 ? -7.664 10.914 8.016 1 95.31 107 ASP A C 1
ATOM 858 O O . ASP A 1 107 ? -8.297 10.648 9.039 1 95.31 107 ASP A O 1
ATOM 862 N N . TYR A 1 108 ? -6.969 10.008 7.312 1 95.19 108 TYR A N 1
ATOM 863 C CA . TYR A 1 108 ? -6.801 8.633 7.762 1 95.19 108 TYR A CA 1
ATOM 864 C C . TYR A 1 108 ? -5.457 8.078 7.312 1 95.19 108 TYR A C 1
ATOM 866 O O . TYR A 1 108 ? -5.07 8.227 6.148 1 95.19 108 TYR A O 1
ATOM 874 N N . VAL A 1 109 ? -4.742 7.473 8.219 1 96 109 VAL A N 1
ATOM 875 C CA . VAL A 1 109 ? -3.465 6.832 7.926 1 96 109 VAL A CA 1
ATOM 876 C C . VAL A 1 109 ? -3.342 5.539 8.734 1 96 109 VAL A C 1
ATOM 878 O O . VAL A 1 109 ? -3.654 5.512 9.922 1 96 109 VAL A O 1
ATOM 881 N N . THR A 1 110 ? -2.9 4.488 8.117 1 94.75 110 THR A N 1
ATOM 882 C CA . THR A 1 110 ? -2.568 3.25 8.812 1 94.75 110 THR A CA 1
ATOM 883 C C . THR A 1 110 ? -1.255 2.674 8.297 1 94.75 110 THR A C 1
ATOM 885 O O . THR A 1 110 ? -0.999 2.686 7.09 1 94.75 110 THR A O 1
ATOM 888 N N . ARG A 1 111 ? -0.434 2.23 9.203 1 93.5 111 ARG A N 1
ATOM 889 C CA . ARG A 1 111 ? 0.818 1.579 8.836 1 93.5 111 ARG A CA 1
ATOM 890 C C . ARG A 1 111 ? 0.577 0.14 8.391 1 93.5 111 ARG A C 1
ATOM 892 O O . ARG A 1 111 ? -0.235 -0.57 8.984 1 93.5 111 ARG A O 1
ATOM 899 N N . ILE A 1 112 ? 1.229 -0.24 7.371 1 93.31 112 ILE A N 1
ATOM 900 C CA . ILE A 1 112 ? 1.147 -1.607 6.871 1 93.31 112 ILE A CA 1
ATOM 901 C C . ILE A 1 112 ? 2.455 -2.342 7.156 1 93.31 112 ILE A C 1
ATOM 903 O O . ILE A 1 112 ? 3.467 -2.104 6.492 1 93.31 112 ILE A O 1
ATOM 907 N N . ASP A 1 113 ? 2.418 -3.26 8.062 1 89.38 113 ASP A N 1
ATOM 908 C CA . ASP A 1 113 ? 3.635 -3.959 8.461 1 89.38 113 ASP A CA 1
ATOM 909 C C . ASP A 1 113 ? 3.787 -5.273 7.699 1 89.38 113 ASP A C 1
ATOM 911 O O . ASP A 1 113 ? 4.902 -5.758 7.504 1 89.38 113 ASP A O 1
ATOM 915 N N . ALA A 1 114 ? 2.754 -5.898 7.355 1 91.94 114 ALA A N 1
ATOM 916 C CA . ALA A 1 114 ? 2.773 -7.164 6.629 1 91.94 114 ALA A CA 1
ATOM 917 C C . ALA A 1 114 ? 1.963 -7.07 5.34 1 91.94 114 ALA A C 1
ATOM 919 O O . ALA A 1 114 ? 2.525 -6.879 4.258 1 91.94 114 ALA A O 1
ATOM 920 N N . SER A 1 115 ? 0.69 -7.102 5.457 1 94.75 115 SER A N 1
ATOM 921 C CA . SER A 1 115 ? -0.2 -6.957 4.309 1 94.75 115 SER A CA 1
ATOM 922 C C . SER A 1 115 ? -1.535 -6.348 4.719 1 94.75 115 SER A C 1
ATOM 924 O O . SER A 1 115 ? -1.85 -6.266 5.906 1 94.75 115 SER A O 1
ATOM 926 N N . CYS A 1 116 ? -2.189 -5.867 3.686 1 95.5 116 CYS A N 1
ATOM 927 C CA . CYS A 1 116 ? -3.467 -5.215 3.939 1 95.5 116 CYS A CA 1
ATOM 928 C C . CYS A 1 116 ? -4.398 -5.348 2.74 1 95.5 116 CYS A C 1
ATOM 930 O O . CYS A 1 116 ? -3.967 -5.203 1.596 1 95.5 116 CYS A O 1
ATOM 932 N N . SER A 1 117 ? -5.664 -5.781 3.045 1 97.56 117 SER A N 1
ATOM 933 C CA . SER A 1 117 ? -6.707 -5.676 2.029 1 97.56 117 SER A CA 1
ATOM 934 C C . SER A 1 117 ? -7.207 -4.238 1.899 1 97.56 117 SER A C 1
ATOM 936 O O . SER A 1 117 ? -7.688 -3.654 2.873 1 97.56 117 SER A O 1
ATOM 938 N N . ILE A 1 118 ? -7.223 -3.73 0.689 1 98 118 ILE A N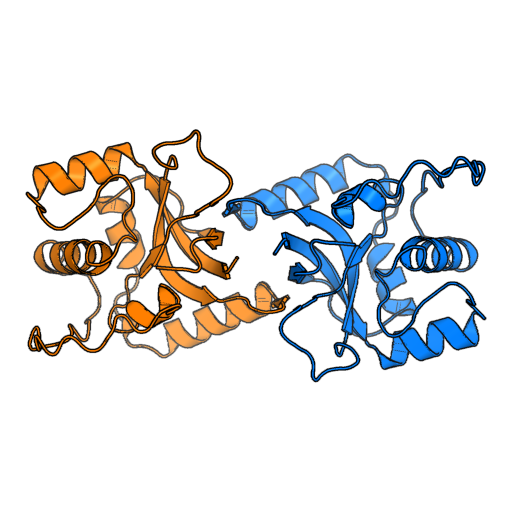 1
ATOM 939 C CA . ILE A 1 118 ? -7.605 -2.338 0.474 1 98 118 ILE A CA 1
ATOM 940 C C . ILE A 1 118 ? -9.078 -2.146 0.837 1 98 118 ILE A C 1
ATOM 942 O O . ILE A 1 118 ? -9.43 -1.204 1.551 1 98 118 ILE A O 1
ATOM 946 N N . VAL A 1 119 ? -9.922 -3.039 0.394 1 97.06 119 VAL A N 1
ATOM 947 C CA . VAL A 1 119 ? -11.352 -2.908 0.612 1 97.06 119 VAL A CA 1
ATOM 948 C C . VAL A 1 119 ? -11.664 -2.994 2.105 1 97.06 119 VAL A C 1
ATOM 950 O O . VAL A 1 119 ? -12.531 -2.281 2.609 1 97.06 119 VAL A O 1
ATOM 953 N N . GLU A 1 120 ? -10.977 -3.889 2.791 1 96.56 120 GLU A N 1
ATOM 954 C CA . GLU A 1 120 ? -11.219 -4.008 4.227 1 96.56 120 GLU A CA 1
ATOM 955 C C . GLU A 1 120 ? -10.812 -2.73 4.961 1 96.56 120 GLU A C 1
ATOM 957 O O . GLU A 1 120 ? -11.5 -2.303 5.891 1 96.56 120 GLU A O 1
ATOM 962 N N . GLU A 1 121 ? -9.68 -2.125 4.551 1 96.62 121 GLU A N 1
ATOM 963 C CA . GLU A 1 121 ? -9.25 -0.881 5.184 1 96.62 121 GLU A CA 1
ATOM 964 C C . GLU A 1 121 ? -10.219 0.257 4.883 1 96.62 121 GLU A C 1
ATOM 966 O O . GLU A 1 121 ? -10.516 1.078 5.754 1 96.62 121 GLU A O 1
ATOM 971 N N . ILE A 1 122 ? -10.711 0.299 3.67 1 96.56 122 ILE A N 1
ATOM 972 C CA . ILE A 1 122 ? -11.688 1.315 3.295 1 96.56 122 ILE A CA 1
ATOM 973 C C . ILE A 1 122 ? -12.945 1.159 4.145 1 96.56 122 ILE A C 1
ATOM 975 O O . ILE A 1 122 ? -13.508 2.148 4.617 1 96.56 122 ILE A O 1
ATOM 979 N N . GLN A 1 123 ? -13.414 -0.059 4.32 1 96.19 123 GLN A N 1
ATOM 980 C CA . GLN A 1 123 ? -14.586 -0.309 5.152 1 96.19 123 GLN A CA 1
ATOM 981 C C . GLN A 1 123 ? -14.352 0.148 6.586 1 96.19 123 GLN A C 1
ATOM 983 O O . GLN A 1 123 ? -15.25 0.705 7.223 1 96.19 123 GLN A O 1
ATOM 988 N N . ARG A 1 124 ? -13.156 -0.151 7.094 1 95 124 ARG A N 1
ATOM 989 C CA . ARG A 1 124 ? -12.82 0.301 8.438 1 95 124 ARG A CA 1
ATOM 990 C C . ARG A 1 124 ? -12.898 1.82 8.539 1 95 124 ARG A C 1
ATOM 992 O O . ARG A 1 124 ? -13.438 2.355 9.516 1 95 124 ARG A O 1
ATOM 999 N N . TYR A 1 125 ? -12.352 2.494 7.625 1 94.62 125 TYR A N 1
ATOM 1000 C CA . TYR A 1 125 ? -12.391 3.949 7.555 1 94.62 125 TYR A CA 1
ATOM 1001 C C . TYR A 1 125 ? -13.828 4.457 7.562 1 94.62 125 TYR A C 1
ATOM 1003 O O . TYR A 1 125 ? -14.164 5.375 8.312 1 94.62 125 TYR A O 1
ATOM 1011 N N . GLU A 1 126 ? -14.641 3.902 6.707 1 93.19 126 GLU A N 1
ATOM 1012 C CA . GLU A 1 126 ? -16.031 4.332 6.602 1 93.19 126 GLU A CA 1
ATOM 1013 C C . GLU A 1 126 ? -16.781 4.113 7.914 1 93.19 126 GLU A C 1
ATOM 1015 O O . GLU A 1 126 ? -17.562 4.961 8.336 1 93.19 126 GLU A O 1
ATOM 1020 N N . THR A 1 127 ? -16.578 3.01 8.508 1 92 127 THR A N 1
ATOM 1021 C CA . THR A 1 127 ? -17.203 2.711 9.789 1 92 127 THR A CA 1
ATOM 1022 C C . THR A 1 127 ? -16.781 3.723 10.852 1 92 127 THR A C 1
ATOM 1024 O O . THR A 1 127 ? -17.625 4.199 11.625 1 92 127 THR A O 1
ATOM 1027 N N . ARG A 1 128 ? -15.492 4.031 10.867 1 87.06 128 ARG A N 1
ATOM 1028 C CA . ARG A 1 128 ? -14.977 5.016 11.812 1 87.06 128 ARG A CA 1
ATOM 1029 C C . ARG A 1 128 ? -15.586 6.391 11.562 1 87.06 128 ARG A C 1
ATOM 1031 O O . ARG A 1 128 ? -15.898 7.121 12.5 1 87.06 128 ARG A O 1
ATOM 1038 N N . ARG A 1 129 ? -15.641 6.773 10.352 1 85.25 129 ARG A N 1
ATOM 1039 C CA . ARG A 1 129 ? -16.203 8.062 9.961 1 85.25 129 ARG A CA 1
ATOM 1040 C C . ARG A 1 129 ? -17.656 8.188 10.414 1 85.25 129 ARG A C 1
ATOM 1042 O O . ARG A 1 129 ? -18.062 9.25 10.891 1 85.25 129 ARG A O 1
ATOM 1049 N N . ASP A 1 130 ? -18.359 7.125 10.289 1 82.88 130 ASP A N 1
ATOM 1050 C CA . ASP A 1 130 ? -19.766 7.125 10.633 1 82.88 130 ASP A CA 1
ATOM 1051 C C . ASP A 1 130 ? -19.969 7.184 12.148 1 82.88 130 ASP A C 1
ATOM 1053 O O . ASP A 1 130 ? -20.969 7.707 12.625 1 82.88 130 ASP A O 1
ATOM 1057 N N . THR A 1 131 ? -19.016 6.695 12.875 1 78.75 131 THR A N 1
ATOM 1058 C CA . THR A 1 131 ? -19.172 6.578 14.32 1 78.75 131 THR A CA 1
ATOM 1059 C C . THR A 1 131 ? -18.594 7.797 15.031 1 78.75 131 THR A C 1
ATOM 1061 O O . THR A 1 131 ? -18.922 8.062 16.188 1 78.75 131 THR A O 1
ATOM 1064 N N . THR A 1 132 ? -17.625 8.352 14.359 1 69.88 132 THR A N 1
ATOM 1065 C CA . THR A 1 132 ? -16.969 9.477 15.016 1 69.88 132 THR A CA 1
ATOM 1066 C C . THR A 1 132 ? -17.656 10.789 14.641 1 69.88 132 THR A C 1
ATOM 1068 O O . THR A 1 132 ? -18.328 10.867 13.617 1 69.88 132 THR A O 1
ATOM 1071 N N . LYS A 1 133 ? -17.609 11.641 15.578 1 59.41 133 LYS A N 1
ATOM 1072 C CA . LYS A 1 133 ? -18.125 13 15.391 1 59.41 133 LYS A CA 1
ATOM 1073 C C . LYS A 1 133 ? -17.453 13.672 14.195 1 59.41 133 LYS A C 1
ATOM 1075 O O . LYS A 1 133 ? -17.859 14.758 13.773 1 59.41 133 LYS A O 1
ATOM 1080 N N . LEU A 1 134 ? -16.344 13.125 13.766 1 58.19 134 LEU A N 1
ATOM 1081 C CA . LEU A 1 134 ? -15.664 13.68 12.594 1 58.19 134 LEU A CA 1
ATOM 1082 C C . LEU A 1 134 ? -16.609 13.742 11.398 1 58.19 134 LEU A C 1
ATOM 1084 O O . LEU A 1 134 ? -16.438 14.578 10.508 1 58.19 134 LEU A O 1
ATOM 1088 N N . GLY A 1 135 ? -17.641 12.781 11.5 1 51.59 135 GLY A N 1
ATOM 1089 C CA . GLY A 1 135 ? -18.688 12.75 10.492 1 51.59 135 GLY A CA 1
ATOM 1090 C C . GLY A 1 135 ? -19.656 13.922 10.602 1 51.59 135 GLY A C 1
ATOM 1091 O O . GLY A 1 135 ? -20.453 14.164 9.695 1 51.59 135 GLY A O 1
ATOM 1092 N N . LYS A 1 136 ? -19.859 14.43 11.773 1 51.22 136 LYS A N 1
ATOM 1093 C CA . LYS A 1 136 ? -20.906 15.438 11.922 1 51.22 136 LYS A CA 1
ATOM 1094 C C . LYS A 1 136 ? -20.594 16.672 11.078 1 51.22 136 LYS A C 1
ATOM 1096 O O . LYS A 1 136 ? -21.516 17.344 10.609 1 51.22 136 LYS A O 1
ATOM 1101 N N . GLY A 1 137 ? -19.281 16.922 10.836 1 59.22 137 GLY A N 1
ATOM 1102 C CA . GLY A 1 137 ? -18.984 18.031 9.945 1 59.22 137 GLY A CA 1
ATOM 1103 C C . GLY A 1 137 ? -18.547 17.594 8.562 1 59.22 137 GLY A C 1
ATOM 1104 O O . GLY A 1 137 ? -17.359 17.656 8.234 1 59.22 137 GLY A O 1
ATOM 1105 N N . ALA A 1 138 ? -19.453 16.906 7.902 1 66.38 138 ALA A N 1
ATOM 1106 C CA . ALA A 1 138 ? -19.297 16.422 6.535 1 66.38 138 ALA A CA 1
ATOM 1107 C C . ALA A 1 138 ? -18.641 17.469 5.648 1 66.38 138 ALA A C 1
ATOM 1109 O O . ALA A 1 138 ? -18.922 18.672 5.781 1 66.38 138 ALA A O 1
ATOM 1110 N N . GLY A 1 139 ? -17.578 17.203 5.078 1 90.75 139 GLY A N 1
ATOM 1111 C CA . GLY A 1 139 ? -17.016 18.031 4.016 1 90.75 139 GLY A CA 1
ATOM 1112 C C . GLY A 1 139 ? -15.805 18.828 4.453 1 90.75 139 GLY A C 1
ATOM 1113 O O . GLY A 1 139 ? -15.266 19.625 3.68 1 90.75 139 GLY A O 1
ATOM 1114 N N . TRP A 1 140 ? -15.523 18.656 5.844 1 94.38 140 TRP A N 1
ATOM 1115 C CA . TRP A 1 140 ? -14.414 19.469 6.344 1 94.38 140 TRP A CA 1
ATOM 1116 C C . TRP A 1 140 ? -13.133 19.172 5.57 1 94.38 140 TRP A C 1
ATOM 1118 O O . TRP A 1 140 ? -12.328 20.078 5.324 1 94.38 140 TRP A O 1
ATOM 1128 N N . PHE A 1 141 ? -12.984 17.938 5.191 1 95.75 141 PHE A N 1
ATOM 1129 C CA . PHE A 1 141 ? -11.734 17.562 4.551 1 95.75 141 PHE A CA 1
ATOM 1130 C C . PHE A 1 141 ? -11.672 18.094 3.125 1 95.75 141 PHE A C 1
ATOM 1132 O O . PHE A 1 141 ? -10.609 18.5 2.658 1 95.75 141 PHE A O 1
ATOM 1139 N N . GLU A 1 142 ? -12.82 18.094 2.471 1 96.88 142 GLU A N 1
ATOM 1140 C CA . GLU A 1 142 ? -12.906 18.734 1.164 1 96.88 142 GLU A CA 1
ATOM 1141 C C . GLU A 1 142 ? -12.609 20.234 1.267 1 96.88 142 GLU A C 1
ATOM 1143 O O . GLU A 1 142 ? -11.93 20.797 0.407 1 96.88 142 GLU A O 1
ATOM 1148 N N . GLN A 1 143 ? -13.086 20.844 2.258 1 96.88 143 GLN A N 1
ATOM 1149 C CA . GLN A 1 143 ? -12.82 22.25 2.471 1 96.88 143 GLN A CA 1
ATOM 1150 C C . GLN A 1 143 ? -11.336 22.5 2.721 1 96.88 143 GLN A C 1
ATOM 1152 O O . GLN A 1 143 ? -10.766 23.469 2.195 1 96.88 143 GLN A O 1
ATOM 1157 N N . LEU A 1 144 ? -10.734 21.625 3.555 1 97.88 144 LEU A N 1
ATOM 1158 C CA . LEU A 1 144 ? -9.305 21.75 3.803 1 97.88 144 LEU A CA 1
ATOM 1159 C C . LEU A 1 144 ? -8.516 21.641 2.502 1 97.88 144 LEU A C 1
ATOM 1161 O O . LEU A 1 144 ? -7.609 22.438 2.242 1 97.88 144 LEU A O 1
ATOM 1165 N N . ARG A 1 145 ? -8.867 20.641 1.715 1 98.5 145 ARG A N 1
ATOM 1166 C CA . ARG A 1 145 ? -8.234 20.484 0.41 1 98.5 145 ARG A CA 1
ATOM 1167 C C . ARG A 1 145 ? -8.375 21.75 -0.427 1 98.5 145 ARG A C 1
ATOM 1169 O O . ARG A 1 145 ? -7.41 22.188 -1.057 1 98.5 145 ARG A O 1
ATOM 1176 N N . ASP A 1 146 ? -9.547 22.344 -0.424 1 98 146 ASP A N 1
ATOM 1177 C CA . ASP A 1 146 ? -9.789 23.531 -1.217 1 98 146 ASP A CA 1
ATOM 1178 C C . ASP A 1 146 ? -8.914 24.688 -0.741 1 98 146 ASP A C 1
ATOM 1180 O O . ASP A 1 146 ? -8.516 25.547 -1.537 1 98 146 ASP A O 1
ATOM 1184 N N . GLN A 1 147 ? -8.602 24.781 0.538 1 97.94 147 GLN A N 1
ATOM 1185 C CA . GLN A 1 147 ? -7.781 25.844 1.104 1 97.94 147 GLN A CA 1
ATOM 1186 C C . GLN A 1 147 ? -6.297 25.609 0.828 1 97.94 147 GLN A C 1
ATOM 1188 O O . GLN A 1 147 ? -5.555 26.547 0.556 1 97.94 147 GLN A O 1
ATOM 1193 N N . LEU A 1 148 ? -5.852 24.375 0.895 1 98.5 148 LEU A N 1
ATOM 1194 C CA . LEU A 1 148 ? -4.43 24.062 0.828 1 98.5 148 LEU A CA 1
ATOM 1195 C C . LEU A 1 148 ? -4 23.781 -0.608 1 98.5 148 LEU A C 1
ATOM 1197 O O . LEU A 1 148 ? -2.902 24.156 -1.021 1 98.5 148 LEU A O 1
ATOM 1201 N N . GLN A 1 149 ? -4.828 23.047 -1.289 1 98.38 149 GLN A N 1
ATOM 1202 C CA . GLN A 1 149 ? -4.508 22.594 -2.643 1 98.38 149 GLN A CA 1
ATOM 1203 C C . GLN A 1 149 ? -5.77 22.422 -3.48 1 98.38 149 GLN A C 1
ATOM 1205 O O . GLN A 1 149 ? -6.137 21.312 -3.84 1 98.38 149 GLN A O 1
ATOM 1210 N N . ARG A 1 150 ? -6.25 23.547 -3.895 1 97.38 150 ARG A N 1
ATOM 1211 C CA . ARG A 1 150 ? -7.484 23.531 -4.672 1 97.38 150 ARG A CA 1
ATOM 1212 C C . ARG A 1 150 ? -7.324 22.688 -5.934 1 97.38 150 ARG A C 1
ATOM 1214 O O . ARG A 1 150 ? -6.301 22.781 -6.621 1 97.38 150 ARG A O 1
ATOM 1221 N N . GLY A 1 151 ? -8.344 21.875 -6.219 1 96.62 151 GLY A N 1
ATOM 1222 C CA . GLY A 1 151 ? -8.359 21.109 -7.461 1 96.62 151 GLY A CA 1
ATOM 1223 C C . GLY A 1 151 ? -7.754 19.734 -7.324 1 96.62 151 GLY A C 1
ATOM 1224 O O . GLY A 1 151 ? -7.926 18.875 -8.203 1 96.62 151 GLY A O 1
ATOM 1225 N N . GLU A 1 152 ? -7 19.484 -6.281 1 97.94 152 GLU A N 1
ATOM 1226 C CA . GLU A 1 152 ? -6.43 18.156 -6.082 1 97.94 152 GLU A CA 1
ATOM 1227 C C . GLU A 1 152 ? -7.5 17.156 -5.684 1 97.94 152 GLU A C 1
ATOM 1229 O O . GLU A 1 152 ? -8.5 17.516 -5.055 1 97.94 152 GLU A O 1
ATOM 1234 N N . GLU A 1 153 ? -7.336 15.953 -6.047 1 97.75 153 GLU A N 1
ATOM 1235 C CA . GLU A 1 153 ? -8.297 14.906 -5.715 1 97.75 153 GLU A CA 1
ATOM 1236 C C . GLU A 1 153 ? -7.965 14.258 -4.375 1 97.75 153 GLU A C 1
ATOM 1238 O O . GLU A 1 153 ? -6.793 14.062 -4.047 1 97.75 153 GLU A O 1
ATOM 1243 N N . ILE A 1 154 ? -9.047 13.992 -3.676 1 97.94 154 ILE A N 1
ATOM 1244 C CA . ILE A 1 154 ? -8.922 13.18 -2.471 1 97.94 154 ILE A CA 1
ATOM 1245 C C . ILE A 1 154 ? -9.031 11.695 -2.834 1 97.94 154 ILE A C 1
ATOM 1247 O O . ILE A 1 154 ? -10.023 11.266 -3.422 1 97.94 154 ILE A O 1
ATOM 1251 N N . ARG A 1 155 ? -7.988 10.945 -2.527 1 98.25 155 ARG A N 1
ATOM 1252 C CA . ARG A 1 155 ? -7.891 9.547 -2.934 1 98.25 155 ARG A CA 1
ATOM 1253 C C . ARG A 1 155 ? -7.195 8.711 -1.863 1 98.25 155 ARG A C 1
ATOM 1255 O O . ARG A 1 155 ? -6.836 9.227 -0.803 1 98.25 155 ARG A O 1
ATOM 1262 N N . TRP A 1 156 ? -7.207 7.418 -2.129 1 98.56 156 TRP A N 1
ATOM 1263 C CA . TRP A 1 156 ? -6.398 6.5 -1.334 1 98.56 156 TRP A CA 1
ATOM 1264 C C . TRP A 1 156 ? -5.008 6.344 -1.935 1 98.56 156 TRP A C 1
ATOM 1266 O O . TRP A 1 156 ? -4.859 6.168 -3.146 1 98.56 156 TRP A O 1
ATOM 1276 N N . TYR A 1 157 ? -3.988 6.414 -1.085 1 98.31 157 TYR A N 1
ATOM 1277 C CA . TYR A 1 157 ? -2.602 6.312 -1.525 1 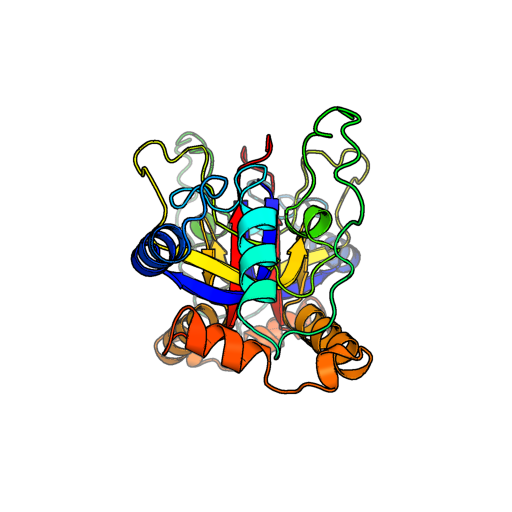98.31 157 TYR A CA 1
ATOM 1278 C C . TYR A 1 157 ? -1.833 5.305 -0.68 1 98.31 157 TYR A C 1
ATOM 1280 O O . TYR A 1 157 ? -2.094 5.16 0.518 1 98.31 157 TYR A O 1
ATOM 1288 N N . VAL A 1 158 ? -0.922 4.582 -1.265 1 97.81 158 VAL A N 1
ATOM 1289 C CA . VAL A 1 158 ? 0.172 3.934 -0.548 1 97.81 158 VAL A CA 1
ATOM 1290 C C . VAL A 1 158 ? 1.397 4.844 -0.543 1 97.81 158 VAL A C 1
ATOM 1292 O O . VAL A 1 158 ? 1.771 5.398 -1.58 1 97.81 158 VAL A O 1
ATOM 1295 N N . VAL A 1 159 ? 1.937 5.078 0.575 1 96.25 159 VAL A N 1
ATOM 1296 C CA . VAL A 1 159 ? 3.102 5.949 0.718 1 96.25 159 VAL A CA 1
ATOM 1297 C C . VAL A 1 159 ? 4.211 5.203 1.454 1 96.25 159 VAL A C 1
ATOM 1299 O O . VAL A 1 159 ? 4.004 4.699 2.561 1 96.25 159 VAL A O 1
ATOM 1302 N N . VAL A 1 160 ? 5.359 5.109 0.832 1 93.38 160 VAL A N 1
ATOM 1303 C CA . VAL A 1 160 ? 6.523 4.488 1.457 1 93.38 160 VAL A CA 1
ATOM 1304 C C . VAL A 1 160 ? 7.406 5.566 2.088 1 93.38 160 VAL A C 1
ATOM 1306 O O . VAL A 1 160 ? 7.797 6.527 1.422 1 93.38 160 VAL A O 1
ATOM 1309 N N . ASN A 1 161 ? 7.598 5.441 3.299 1 89.69 161 ASN A N 1
ATOM 1310 C CA . ASN A 1 161 ? 8.477 6.355 4.023 1 89.69 161 ASN A CA 1
ATOM 1311 C C . ASN A 1 161 ? 9.641 5.617 4.676 1 89.69 161 ASN A C 1
ATOM 1313 O O . ASN A 1 161 ? 9.5 5.078 5.777 1 89.69 161 ASN A O 1
ATOM 1317 N N . GLY A 1 162 ? 10.719 5.547 3.957 1 76.81 162 GLY A N 1
ATOM 1318 C CA . GLY A 1 162 ? 11.891 4.801 4.379 1 76.81 162 GLY A CA 1
ATOM 1319 C C . GLY A 1 162 ? 12.633 5.453 5.535 1 76.81 162 GLY A C 1
ATOM 1320 O O . GLY A 1 162 ? 13.734 5.043 5.883 1 76.81 162 GLY A O 1
ATOM 1321 N N . ASP A 1 163 ? 12.117 6.492 6.008 1 67.06 163 ASP A N 1
ATOM 1322 C CA . ASP A 1 163 ? 12.789 7.133 7.137 1 67.06 163 ASP A CA 1
ATOM 1323 C C . ASP A 1 163 ? 12.539 6.367 8.43 1 67.06 163 ASP A C 1
ATOM 1325 O O . ASP A 1 163 ? 11.492 6.531 9.062 1 67.06 163 ASP A O 1
ATOM 1329 N N . GLU A 1 164 ? 13.328 5.23 8.664 1 56.62 164 GLU A N 1
ATOM 1330 C CA . GLU A 1 164 ? 13.203 4.461 9.898 1 56.62 164 GLU A CA 1
ATOM 1331 C C . GLU A 1 164 ? 13.586 5.297 11.109 1 56.62 164 GLU A C 1
ATOM 1333 O O . GLU A 1 164 ? 13.102 5.055 12.219 1 56.62 164 GLU A O 1
ATOM 1338 N N . ASP A 1 165 ? 14.586 6.152 11.016 1 50.06 165 ASP A N 1
ATOM 1339 C CA . ASP A 1 165 ? 15.25 6.812 12.133 1 50.06 165 ASP A CA 1
ATOM 1340 C C . ASP A 1 165 ? 14.406 7.969 12.672 1 50.06 165 ASP A C 1
ATOM 1342 O O . ASP A 1 165 ? 14.57 8.383 13.82 1 50.06 165 ASP A O 1
ATOM 1346 N N . ARG A 1 166 ? 13.531 8.5 11.883 1 41.88 166 ARG A N 1
ATOM 1347 C CA . ARG A 1 166 ? 12.992 9.734 12.461 1 41.88 166 ARG A CA 1
ATOM 1348 C C . ARG A 1 166 ? 11.641 9.484 13.117 1 41.88 166 ARG A C 1
ATOM 1350 O O . ARG A 1 166 ? 10.812 8.727 12.586 1 41.88 166 ARG A O 1
ATOM 1357 N N . MET B 1 1 ? 12.797 -2.6 2.463 1 75.56 1 MET B N 1
ATOM 1358 C CA . MET B 1 1 ? 11.641 -3.494 2.529 1 75.56 1 MET B CA 1
ATOM 1359 C C . MET B 1 1 ? 10.656 -3.197 1.406 1 75.56 1 MET B C 1
ATOM 1361 O O . MET B 1 1 ? 9.945 -2.193 1.45 1 75.56 1 MET B O 1
ATOM 1365 N N . PRO B 1 2 ? 10.711 -3.969 0.336 1 87.88 2 PRO B N 1
ATOM 1366 C CA . PRO B 1 2 ? 9.859 -3.691 -0.824 1 87.88 2 PRO B CA 1
ATOM 1367 C C . PRO B 1 2 ? 8.375 -3.852 -0.517 1 87.88 2 PRO B C 1
ATOM 1369 O O . PRO B 1 2 ? 7.996 -4.695 0.299 1 87.88 2 PRO B O 1
ATOM 1372 N N . THR B 1 3 ? 7.621 -2.967 -1.059 1 93.06 3 THR B N 1
ATOM 1373 C CA . THR B 1 3 ? 6.168 -2.994 -0.947 1 93.06 3 THR B CA 1
ATOM 1374 C C . THR B 1 3 ? 5.523 -3.184 -2.316 1 93.06 3 THR B C 1
ATOM 1376 O O . THR B 1 3 ? 5.969 -2.596 -3.305 1 93.06 3 THR B O 1
ATOM 1379 N N . TYR B 1 4 ? 4.48 -4.004 -2.312 1 95.31 4 TYR B N 1
ATOM 1380 C CA . TYR B 1 4 ? 3.801 -4.289 -3.57 1 95.31 4 TYR B CA 1
ATOM 1381 C C . TYR B 1 4 ? 2.303 -4.027 -3.451 1 95.31 4 TYR B C 1
ATOM 1383 O O . TYR B 1 4 ? 1.712 -4.242 -2.391 1 95.31 4 TYR B O 1
ATOM 1391 N N . LEU B 1 5 ? 1.76 -3.508 -4.477 1 97.56 5 LEU B N 1
ATOM 1392 C CA . LEU B 1 5 ? 0.317 -3.529 -4.695 1 97.56 5 LEU B CA 1
ATOM 1393 C C . LEU B 1 5 ? -0.068 -4.629 -5.68 1 97.56 5 LEU B C 1
ATOM 1395 O O . LEU B 1 5 ? 0.55 -4.766 -6.738 1 97.56 5 LEU B O 1
ATOM 1399 N N . CYS B 1 6 ? -1.079 -5.469 -5.293 1 97.38 6 CYS B N 1
ATOM 1400 C CA . CYS B 1 6 ? -1.428 -6.555 -6.199 1 97.38 6 CYS B CA 1
ATOM 1401 C C . CYS B 1 6 ? -2.934 -6.781 -6.223 1 97.38 6 CYS B C 1
ATOM 1403 O O . CYS B 1 6 ? -3.631 -6.461 -5.258 1 97.38 6 CYS B O 1
ATOM 1405 N N . HIS B 1 7 ? -3.459 -7.176 -7.348 1 98.06 7 HIS B N 1
ATOM 1406 C CA . HIS B 1 7 ? -4.809 -7.699 -7.527 1 98.06 7 HIS B CA 1
ATOM 1407 C C . HIS B 1 7 ? -4.816 -9.219 -7.512 1 98.06 7 HIS B C 1
ATOM 1409 O O . HIS B 1 7 ? -4.199 -9.859 -8.375 1 98.06 7 HIS B O 1
ATOM 1415 N N . GLY B 1 8 ? -5.426 -9.797 -6.5 1 98.12 8 GLY B N 1
ATOM 1416 C CA . GLY B 1 8 ? -5.355 -11.242 -6.359 1 98.12 8 GLY B CA 1
ATOM 1417 C C . GLY B 1 8 ? -6.16 -11.773 -5.191 1 98.12 8 GLY B C 1
ATOM 1418 O O . GLY B 1 8 ? -7.148 -11.156 -4.785 1 98.12 8 GLY B O 1
ATOM 1419 N N . PHE B 1 9 ? -5.828 -13.023 -4.781 1 98.69 9 PHE B N 1
ATOM 1420 C CA . PHE B 1 9 ? -6.508 -13.664 -3.66 1 98.69 9 PHE B CA 1
ATOM 1421 C C . PHE B 1 9 ? -5.508 -14.375 -2.758 1 98.69 9 PHE B C 1
ATOM 1423 O O . PHE B 1 9 ? -4.395 -14.688 -3.18 1 98.69 9 PHE B O 1
ATOM 1430 N N . ARG B 1 10 ? -5.891 -14.523 -1.576 1 98.5 10 ARG B N 1
ATOM 1431 C CA . ARG B 1 10 ? -5.07 -15.242 -0.602 1 98.5 10 ARG B CA 1
ATOM 1432 C C . ARG B 1 10 ? -5.113 -16.75 -0.846 1 98.5 10 ARG B C 1
ATOM 1434 O O . ARG B 1 10 ? -6.188 -17.312 -1.079 1 98.5 10 ARG B O 1
ATOM 1441 N N . TRP B 1 11 ? -3.977 -17.344 -0.887 1 98.75 11 TRP B N 1
ATOM 1442 C CA . TRP B 1 11 ? -3.799 -18.781 -0.934 1 98.75 11 TRP B CA 1
ATOM 1443 C C . TRP B 1 11 ? -3.326 -19.312 0.414 1 98.75 11 TRP B C 1
ATOM 1445 O O . TRP B 1 11 ? -2.162 -19.141 0.783 1 98.75 11 TRP B O 1
ATOM 1455 N N . LYS B 1 12 ? -4.223 -19.984 1.1 1 98.31 12 LYS B N 1
ATOM 1456 C CA . LYS B 1 12 ? -3.984 -20.375 2.484 1 98.31 12 LYS B CA 1
ATOM 1457 C C . LYS B 1 12 ? -2.879 -21.422 2.578 1 98.31 12 LYS B C 1
ATOM 1459 O O . LYS B 1 12 ? -2.791 -22.312 1.733 1 98.31 12 LYS B O 1
ATOM 1464 N N . ARG B 1 13 ? -2.201 -21.344 3.672 1 97.88 13 ARG B N 1
ATOM 1465 C CA . ARG B 1 13 ? -1.034 -22.203 3.865 1 97.88 13 ARG B CA 1
ATOM 1466 C C . ARG B 1 13 ? -1.417 -23.672 3.809 1 97.88 13 ARG B C 1
ATOM 1468 O O . ARG B 1 13 ? -0.71 -24.484 3.203 1 97.88 13 ARG B O 1
ATOM 1475 N N . ARG B 1 14 ? -2.475 -24.031 4.445 1 97.56 14 ARG B N 1
ATOM 1476 C CA . ARG B 1 14 ? -2.941 -25.422 4.402 1 97.56 14 ARG B CA 1
ATOM 1477 C C . ARG B 1 14 ? -3.186 -25.859 2.969 1 97.56 14 ARG B C 1
ATOM 1479 O O . ARG B 1 14 ? -2.799 -26.969 2.586 1 97.56 14 ARG B O 1
ATOM 1486 N N . SER B 1 15 ? -3.811 -25.047 2.186 1 98.5 15 SER B N 1
ATOM 1487 C CA . SER B 1 15 ? -4.094 -25.375 0.793 1 98.5 15 SER B CA 1
ATOM 1488 C C . SER B 1 15 ? -2.809 -25.516 -0.018 1 98.5 15 SER B C 1
ATOM 1490 O O . SER B 1 15 ? -2.709 -26.359 -0.903 1 98.5 15 SER B O 1
ATOM 1492 N N . ILE B 1 16 ? -1.887 -24.641 0.239 1 98.44 16 ILE B N 1
ATOM 1493 C CA . ILE B 1 16 ? -0.601 -24.703 -0.447 1 98.44 16 ILE B CA 1
ATOM 1494 C C . ILE B 1 16 ? 0.087 -26.031 -0.153 1 98.44 16 ILE B C 1
ATOM 1496 O O . ILE B 1 16 ? 0.57 -26.703 -1.068 1 98.44 16 ILE B O 1
ATOM 1500 N N . ARG B 1 17 ? 0.121 -26.391 1.165 1 97.88 17 ARG B N 1
ATOM 1501 C CA . ARG B 1 17 ? 0.75 -27.641 1.562 1 97.88 17 ARG B CA 1
ATOM 1502 C C . ARG B 1 17 ? 0.086 -28.828 0.87 1 97.88 17 ARG B C 1
ATOM 1504 O O . ARG B 1 17 ? 0.77 -29.719 0.356 1 97.88 17 ARG B O 1
ATOM 1511 N N . VAL B 1 18 ? -1.205 -28.875 0.873 1 98.19 18 VAL B N 1
ATOM 1512 C CA . VAL B 1 18 ? -1.96 -29.938 0.226 1 98.19 18 VAL B CA 1
ATOM 1513 C C . VAL B 1 18 ? -1.637 -29.969 -1.267 1 98.19 18 VAL B C 1
ATOM 1515 O O . VAL B 1 18 ? -1.368 -31.031 -1.829 1 98.19 18 VAL B O 1
ATOM 1518 N N . TYR B 1 19 ? -1.65 -28.844 -1.913 1 98.5 19 TYR B N 1
ATOM 1519 C CA . TYR B 1 19 ? -1.391 -28.766 -3.346 1 98.5 19 TYR B CA 1
ATOM 1520 C C . TYR B 1 19 ? -0.022 -29.344 -3.688 1 98.5 19 TYR B C 1
ATOM 1522 O O . TYR B 1 19 ? 0.109 -30.125 -4.625 1 98.5 19 TYR B O 1
ATOM 1530 N N . VAL B 1 20 ? 0.998 -28.922 -2.967 1 98.12 20 VAL B N 1
ATOM 1531 C CA . VAL B 1 20 ? 2.371 -29.328 -3.232 1 98.12 20 VAL B CA 1
ATOM 1532 C C . VAL B 1 20 ? 2.498 -30.844 -3.07 1 98.12 20 VAL B C 1
ATOM 1534 O O . VAL B 1 20 ? 3.172 -31.5 -3.865 1 98.12 20 VAL B O 1
ATOM 1537 N N . VAL B 1 21 ? 1.848 -31.375 -2.061 1 97.56 21 VAL B N 1
ATOM 1538 C CA . VAL B 1 21 ? 1.889 -32.812 -1.795 1 97.56 21 VAL B CA 1
ATOM 1539 C C . VAL B 1 21 ? 1.13 -33.562 -2.889 1 97.56 21 VAL B C 1
ATOM 1541 O O . VAL B 1 21 ? 1.642 -34.531 -3.455 1 97.56 21 VAL B O 1
ATOM 1544 N N . VAL B 1 22 ? -0.042 -33.156 -3.209 1 97.62 22 VAL B N 1
ATOM 1545 C CA . VAL B 1 22 ? -0.916 -33.812 -4.16 1 97.62 22 VAL B CA 1
ATOM 1546 C C . VAL B 1 22 ? -0.276 -33.812 -5.547 1 97.62 22 VAL B C 1
ATOM 1548 O O . VAL B 1 22 ? -0.343 -34.812 -6.277 1 97.62 22 VAL B O 1
ATOM 1551 N N . GLN B 1 23 ? 0.299 -32.688 -5.879 1 97.31 23 GLN B N 1
ATOM 1552 C CA . GLN B 1 23 ? 0.881 -32.531 -7.211 1 97.31 23 GLN B CA 1
ATOM 1553 C C . GLN B 1 23 ? 2.32 -33.031 -7.238 1 97.31 23 GLN B C 1
ATOM 1555 O O . GLN B 1 23 ? 2.975 -33 -8.281 1 97.31 23 GLN B O 1
ATOM 1560 N N . ASN B 1 24 ? 2.82 -33.469 -6.16 1 96.88 24 ASN B N 1
ATOM 1561 C CA . ASN B 1 24 ? 4.168 -34 -6.035 1 96.88 24 ASN B CA 1
ATOM 1562 C C . ASN B 1 24 ? 5.219 -33 -6.555 1 96.88 24 ASN B C 1
ATOM 1564 O O . ASN B 1 24 ? 6.023 -33.375 -7.422 1 96.88 24 ASN B O 1
ATOM 1568 N N . LEU B 1 25 ? 5.184 -31.766 -5.996 1 96.56 25 LEU B N 1
ATOM 1569 C CA . LEU B 1 25 ? 6.129 -30.75 -6.434 1 96.56 25 LEU B CA 1
ATOM 1570 C C . LEU B 1 25 ? 7.363 -30.734 -5.539 1 96.56 25 LEU B C 1
ATOM 1572 O O . LEU B 1 25 ? 7.375 -30.062 -4.5 1 96.56 25 LEU B O 1
ATOM 1576 N N . ASP B 1 26 ? 8.398 -31.266 -5.949 1 94.12 26 ASP B N 1
ATOM 1577 C CA . ASP B 1 26 ? 9.594 -31.453 -5.137 1 94.12 26 ASP B CA 1
ATOM 1578 C C . ASP B 1 26 ? 10.383 -30.156 -5.023 1 94.12 26 ASP B C 1
ATOM 1580 O O . ASP B 1 26 ? 11.094 -29.938 -4.039 1 94.12 26 ASP B O 1
ATOM 1584 N N . ASP B 1 27 ? 10.266 -29.281 -5.992 1 93.69 27 ASP B N 1
ATOM 1585 C CA . ASP B 1 27 ? 11.07 -28.062 -6.02 1 93.69 27 ASP B CA 1
ATOM 1586 C C . ASP B 1 27 ? 10.289 -26.875 -5.48 1 93.69 27 ASP B C 1
ATOM 1588 O O . ASP B 1 27 ? 10.742 -25.734 -5.562 1 93.69 27 ASP B O 1
ATOM 1592 N N . ALA B 1 28 ? 9.156 -27.125 -4.988 1 94.88 28 ALA B N 1
ATOM 1593 C CA . ALA B 1 28 ? 8.352 -26.047 -4.398 1 94.88 28 ALA B CA 1
ATOM 1594 C C . ALA B 1 28 ? 8.453 -26.078 -2.875 1 94.88 28 ALA B C 1
ATOM 1596 O O . ALA B 1 28 ? 8.383 -27.141 -2.256 1 94.88 28 ALA B O 1
ATOM 1597 N N . ALA B 1 29 ? 8.703 -24.922 -2.301 1 94.62 29 ALA B N 1
ATOM 1598 C CA . ALA B 1 29 ? 8.742 -24.781 -0.849 1 94.62 29 ALA B CA 1
ATOM 1599 C C . ALA B 1 29 ? 7.395 -24.312 -0.31 1 94.62 29 ALA B C 1
ATOM 1601 O O . ALA B 1 29 ? 7.055 -23.125 -0.412 1 94.62 29 ALA B O 1
ATOM 1602 N N . PRO B 1 30 ? 6.625 -25.203 0.289 1 95.5 30 PRO B N 1
ATOM 1603 C CA . PRO B 1 30 ? 5.273 -24.828 0.712 1 95.5 30 PRO B CA 1
ATOM 1604 C C . PRO B 1 30 ? 5.266 -23.766 1.805 1 95.5 30 PRO B C 1
ATOM 1606 O O . PRO B 1 30 ? 4.301 -23 1.927 1 95.5 30 PRO B O 1
ATOM 1609 N N . GLU B 1 31 ? 6.297 -23.64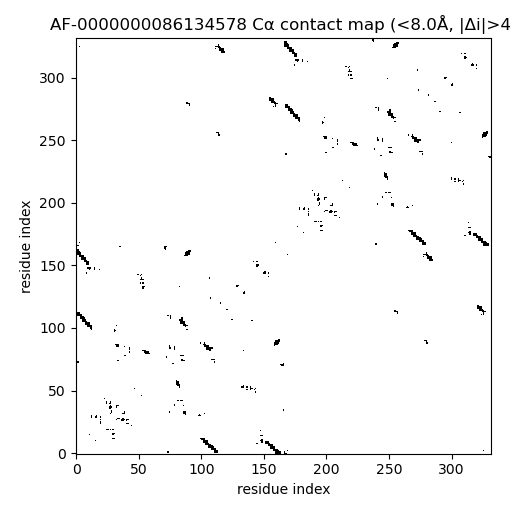1 2.607 1 94.56 31 GLU B N 1
ATOM 1610 C CA . GLU B 1 31 ? 6.324 -22.719 3.74 1 94.56 31 GLU B CA 1
ATOM 1611 C C . GLU B 1 31 ? 6.82 -21.344 3.318 1 94.56 31 GLU B C 1
ATOM 1613 O O . GLU B 1 31 ? 6.727 -20.391 4.086 1 94.56 31 GLU B O 1
ATOM 1618 N N . TRP B 1 32 ? 7.367 -21.203 2.125 1 92.62 32 TRP B N 1
ATOM 1619 C CA . TRP B 1 32 ? 7.879 -19.969 1.545 1 92.62 32 TRP B CA 1
ATOM 1620 C C . TRP B 1 32 ? 7.844 -20.016 0.021 1 92.62 32 TRP B C 1
ATOM 1622 O O . TRP B 1 32 ? 8.867 -20.266 -0.62 1 92.62 32 TRP B O 1
ATOM 1632 N N . ILE B 1 33 ? 6.785 -19.688 -0.527 1 93.44 33 ILE B N 1
ATOM 1633 C CA . ILE B 1 33 ? 6.535 -20.078 -1.913 1 93.44 33 ILE B CA 1
ATOM 1634 C C . ILE B 1 33 ? 7.277 -19.125 -2.852 1 93.44 33 ILE B C 1
ATOM 1636 O O . ILE B 1 33 ? 7.305 -19.344 -4.066 1 93.44 33 ILE B O 1
ATOM 1640 N N . ILE B 1 34 ? 7.809 -18.047 -2.287 1 91.31 34 ILE B N 1
ATOM 1641 C CA . ILE B 1 34 ? 8.531 -17.125 -3.154 1 91.31 34 ILE B CA 1
ATOM 1642 C C . ILE B 1 34 ? 10.031 -17.406 -3.068 1 91.31 34 ILE B C 1
ATOM 1644 O O . ILE B 1 34 ? 10.844 -16.625 -3.561 1 91.31 34 ILE B O 1
ATOM 1648 N N . LYS B 1 35 ? 10.336 -18.453 -2.379 1 87.12 35 LYS B N 1
ATOM 1649 C CA . LYS B 1 35 ? 11.719 -18.906 -2.414 1 87.12 35 LYS B CA 1
ATOM 1650 C C . LYS B 1 35 ? 12.172 -19.172 -3.848 1 87.12 35 LYS B C 1
ATOM 1652 O O . LYS B 1 35 ? 11.359 -19.531 -4.707 1 87.12 35 LYS B O 1
ATOM 1657 N N . ARG B 1 36 ? 13.477 -19.062 -4.051 1 84.75 36 ARG B N 1
ATOM 1658 C CA . ARG B 1 36 ? 14.039 -19.266 -5.383 1 84.75 36 ARG B CA 1
ATOM 1659 C C . ARG B 1 36 ? 13.586 -20.594 -5.98 1 84.75 36 ARG B C 1
ATOM 1661 O O . ARG B 1 36 ? 13.656 -21.625 -5.32 1 84.75 36 ARG B O 1
ATOM 1668 N N . GLY B 1 37 ? 13.07 -20.531 -7.168 1 87.69 37 GLY B N 1
ATOM 1669 C CA . GLY B 1 37 ? 12.664 -21.719 -7.895 1 87.69 37 GLY B CA 1
ATOM 1670 C C . GLY B 1 37 ? 11.242 -22.141 -7.586 1 87.69 37 GLY B C 1
ATOM 1671 O O . GLY B 1 37 ? 10.594 -22.812 -8.398 1 87.69 37 GLY B O 1
ATOM 1672 N N . SER B 1 38 ? 10.805 -21.844 -6.418 1 92.44 38 SER B N 1
ATOM 1673 C CA . SER B 1 38 ? 9.492 -22.297 -5.984 1 92.44 38 SER B CA 1
ATOM 1674 C C . SER B 1 38 ? 8.375 -21.672 -6.816 1 92.44 38 SER B C 1
ATOM 1676 O O . SER B 1 38 ? 7.488 -22.391 -7.305 1 92.44 38 SER B O 1
ATOM 1678 N N . PRO B 1 39 ? 8.422 -20.406 -7.129 1 94 39 PRO B N 1
ATOM 1679 C CA . PRO B 1 39 ? 7.34 -19.812 -7.922 1 94 39 PRO B CA 1
ATOM 1680 C C . PRO B 1 39 ? 7.234 -20.422 -9.32 1 94 39 PRO B C 1
ATOM 1682 O O . PRO B 1 39 ? 6.133 -20.719 -9.789 1 94 39 PRO B O 1
ATOM 1685 N N . ARG B 1 40 ? 8.289 -20.625 -9.938 1 92.19 40 ARG B N 1
ATOM 1686 C CA . ARG B 1 40 ? 8.273 -21.203 -11.281 1 92.19 40 ARG B CA 1
ATOM 1687 C C . ARG B 1 40 ? 7.656 -22.594 -11.258 1 92.19 40 ARG B C 1
ATOM 1689 O O . ARG B 1 40 ? 6.82 -22.922 -12.102 1 92.19 40 ARG B O 1
ATOM 1696 N N . ASN B 1 41 ? 8.156 -23.422 -10.32 1 94.88 41 ASN B N 1
ATOM 1697 C CA . ASN B 1 41 ? 7.641 -24.781 -10.211 1 94.88 41 ASN B CA 1
ATOM 1698 C C . ASN B 1 41 ? 6.129 -24.781 -9.984 1 94.88 41 ASN B C 1
ATOM 1700 O O . ASN B 1 41 ? 5.41 -25.562 -10.602 1 94.88 41 ASN B O 1
ATOM 1704 N N . LEU B 1 42 ? 5.691 -23.922 -9.125 1 97.06 42 LEU B N 1
ATOM 1705 C CA . LEU B 1 42 ? 4.27 -23.828 -8.82 1 97.06 42 LEU B CA 1
ATOM 1706 C C . LEU B 1 42 ? 3.484 -23.359 -10.047 1 97.06 42 LEU B C 1
ATOM 1708 O O . LEU B 1 42 ? 2.49 -23.984 -10.43 1 97.06 42 LEU B O 1
ATOM 1712 N N . ILE B 1 43 ? 3.918 -22.328 -10.734 1 96.19 43 ILE B N 1
ATOM 1713 C CA . ILE B 1 43 ? 3.203 -21.766 -11.867 1 96.19 43 ILE B CA 1
ATOM 1714 C C . ILE B 1 43 ? 3.193 -22.766 -13.023 1 96.19 43 ILE B C 1
ATOM 1716 O O . ILE B 1 43 ? 2.168 -22.953 -13.688 1 96.19 43 ILE B O 1
ATOM 1720 N N . GLU B 1 44 ? 4.305 -23.406 -13.266 1 94.88 44 GLU B N 1
ATOM 1721 C CA . GLU B 1 44 ? 4.348 -24.438 -14.297 1 94.88 44 GLU B CA 1
ATOM 1722 C C . GLU B 1 44 ? 3.328 -25.547 -14.023 1 94.88 44 GLU B C 1
ATOM 1724 O O . GLU B 1 44 ? 2.676 -26.031 -14.945 1 94.88 44 GLU B O 1
ATOM 1729 N N . SER B 1 45 ? 3.258 -25.938 -12.773 1 96.94 45 SER B N 1
ATOM 1730 C CA . SER B 1 45 ? 2.287 -26.969 -12.414 1 96.94 45 SER B CA 1
ATOM 1731 C C . SER B 1 45 ? 0.861 -26.5 -12.688 1 96.94 45 SER B C 1
ATOM 1733 O O . SER B 1 45 ? 0.002 -27.297 -13.07 1 96.94 45 SER B O 1
ATOM 1735 N N . PHE B 1 46 ? 0.518 -25.172 -12.453 1 97.06 46 PHE B N 1
ATOM 1736 C CA . PHE B 1 46 ? -0.793 -24.625 -12.797 1 97.06 46 PHE B CA 1
ATOM 1737 C C . PHE B 1 46 ? -1.077 -24.812 -14.281 1 97.06 46 PHE B C 1
ATOM 1739 O O . PHE B 1 46 ? -2.166 -25.25 -14.664 1 97.06 46 PHE B O 1
ATOM 1746 N N . TYR B 1 47 ? -0.139 -24.547 -15.055 1 94.25 47 TYR B N 1
ATOM 1747 C CA . TYR B 1 47 ? -0.326 -24.609 -16.5 1 94.25 47 TYR B CA 1
ATOM 1748 C C . TYR B 1 47 ? -0.458 -26.047 -16.984 1 94.25 47 TYR B C 1
ATOM 1750 O O . TYR B 1 47 ? -1.098 -26.312 -18 1 94.25 47 TYR B O 1
ATOM 1758 N N . ASP B 1 48 ? 0.108 -26.969 -16.281 1 95.38 48 ASP B N 1
ATOM 1759 C CA . ASP B 1 48 ? -0.051 -28.391 -16.594 1 95.38 48 ASP B CA 1
ATOM 1760 C C . ASP B 1 48 ? -1.466 -28.875 -16.281 1 95.38 48 ASP B C 1
ATOM 1762 O O . ASP B 1 48 ? -1.998 -29.75 -16.969 1 95.38 48 ASP B O 1
ATOM 1766 N N . LEU B 1 49 ? -2.008 -28.328 -15.289 1 96.44 49 LEU B N 1
ATOM 1767 C CA . LEU B 1 49 ? -3.258 -28.875 -14.766 1 96.44 49 LEU B CA 1
ATOM 1768 C C . LEU B 1 49 ? -4.457 -28.109 -15.32 1 96.44 49 LEU B C 1
ATOM 1770 O O . LEU B 1 49 ? -5.547 -28.656 -15.453 1 96.44 49 LEU B O 1
ATOM 1774 N N . PHE B 1 50 ? -4.227 -26.781 -15.523 1 95.31 50 PHE B N 1
ATOM 1775 C CA . PHE B 1 50 ? -5.363 -25.938 -15.859 1 95.31 50 PHE B CA 1
ATOM 1776 C C . PHE B 1 50 ? -5.25 -25.422 -17.297 1 95.31 50 PHE B C 1
ATOM 1778 O O . PHE B 1 50 ? -4.34 -24.641 -17.609 1 95.31 50 PHE B O 1
ATOM 1785 N N . ASP B 1 51 ? -6.195 -25.688 -18.172 1 93.44 51 ASP B N 1
ATOM 1786 C CA . ASP B 1 51 ? -6.141 -25.344 -19.578 1 93.44 51 ASP B CA 1
ATOM 1787 C C . ASP B 1 51 ? -6.816 -23.984 -19.844 1 93.44 51 ASP B C 1
ATOM 1789 O O . ASP B 1 51 ? -6.797 -23.5 -20.984 1 93.44 51 ASP B O 1
ATOM 1793 N N . PHE B 1 52 ? -7.387 -23.438 -18.797 1 93.25 52 PHE B N 1
ATOM 1794 C CA . PHE B 1 52 ? -8.117 -22.188 -19 1 93.25 52 PHE B CA 1
ATOM 1795 C C . PHE B 1 52 ? -7.207 -20.984 -18.797 1 93.25 52 PHE B C 1
ATOM 1797 O O . PHE B 1 52 ? -7.629 -19.844 -18.984 1 93.25 52 PHE B O 1
ATOM 1804 N N . LEU B 1 53 ? -5.941 -21.172 -18.391 1 93.62 53 LEU B N 1
ATOM 1805 C CA . LEU B 1 53 ? -5.027 -20.062 -18.125 1 93.62 53 LEU B CA 1
ATOM 1806 C C . LEU B 1 53 ? -4.57 -19.406 -19.422 1 93.62 53 LEU B C 1
ATOM 1808 O O . LEU B 1 53 ? -4.406 -20.078 -20.438 1 93.62 53 LEU B O 1
ATOM 1812 N N . PRO B 1 54 ? -4.402 -18.109 -19.359 1 91.56 54 PRO B N 1
ATOM 1813 C CA . PRO B 1 54 ? -3.879 -17.438 -20.547 1 91.56 54 PRO B CA 1
ATOM 1814 C C . PRO B 1 54 ? -2.473 -17.906 -20.922 1 91.56 54 PRO B C 1
ATOM 1816 O O . PRO B 1 54 ? -1.747 -18.422 -20.078 1 91.56 54 PRO B O 1
ATOM 1819 N N . GLU B 1 55 ? -2.186 -17.672 -22.141 1 87.31 55 GLU B N 1
ATOM 1820 C CA . GLU B 1 55 ? -0.881 -18.109 -22.641 1 87.31 55 GLU B CA 1
ATOM 1821 C C . GLU B 1 55 ? 0.25 -17.438 -21.875 1 87.31 55 GLU B C 1
ATOM 1823 O O . GLU B 1 55 ? 0.137 -16.266 -21.484 1 87.31 55 GLU B O 1
ATOM 1828 N N . CYS B 1 56 ? 1.186 -18.266 -21.609 1 84.06 56 CYS B N 1
ATOM 1829 C CA . CYS B 1 56 ? 2.361 -17.719 -20.922 1 84.06 56 CYS B CA 1
ATOM 1830 C C . CYS B 1 56 ? 3.613 -17.922 -21.781 1 84.06 56 CYS B C 1
ATOM 1832 O O . CYS B 1 56 ? 3.631 -18.75 -22.688 1 84.06 56 CYS B O 1
ATOM 1834 N N . ALA B 1 57 ? 4.539 -17.047 -21.703 1 76.75 57 ALA B N 1
ATOM 1835 C CA . ALA B 1 57 ? 5.836 -17.188 -22.359 1 76.75 57 ALA B CA 1
ATOM 1836 C C . ALA B 1 57 ? 6.82 -17.938 -21.453 1 76.75 57 ALA B C 1
ATOM 1838 O O . ALA B 1 57 ? 7.684 -17.312 -20.828 1 76.75 57 ALA B O 1
ATOM 1839 N N . LEU B 1 58 ? 6.449 -19.234 -21.312 1 66.94 58 LEU B N 1
ATOM 1840 C CA . LEU B 1 58 ? 7.324 -20 -20.422 1 66.94 58 LEU B CA 1
ATOM 1841 C C . LEU B 1 58 ? 8.781 -19.891 -20.859 1 66.94 58 LEU B C 1
ATOM 1843 O O . LEU B 1 58 ? 9.07 -19.953 -22.047 1 66.94 58 LEU B O 1
ATOM 1847 N N . PRO B 1 59 ? 9.594 -19.328 -20.047 1 58.75 59 PRO B N 1
ATOM 1848 C CA . PRO B 1 59 ? 11 -19.281 -20.453 1 58.75 59 PRO B CA 1
ATOM 1849 C C . PRO B 1 59 ? 11.516 -20.625 -20.969 1 58.75 59 PRO B C 1
ATOM 1851 O O . PRO B 1 59 ? 11.102 -21.672 -20.484 1 58.75 59 PRO B O 1
ATOM 1854 N N . THR B 1 60 ? 11.594 -20.75 -22.391 1 52.72 60 THR B N 1
ATOM 1855 C CA . THR B 1 60 ? 12.125 -22 -22.953 1 52.72 60 THR B CA 1
ATOM 1856 C C . THR B 1 60 ? 13.141 -22.625 -22 1 52.72 60 THR B C 1
ATOM 1858 O O . THR B 1 60 ? 13 -23.781 -21.609 1 52.72 60 THR B O 1
ATOM 1861 N N . THR B 1 61 ? 14.555 -22.969 -22.641 1 44.59 61 THR B N 1
ATOM 1862 C CA . THR B 1 61 ? 15.648 -23.781 -22.109 1 44.59 61 THR B CA 1
ATOM 1863 C C . THR B 1 61 ? 16.047 -23.297 -20.734 1 44.59 61 THR B C 1
ATOM 1865 O O . THR B 1 61 ? 16.172 -22.078 -20.5 1 44.59 61 THR B O 1
ATOM 1868 N N . ARG B 1 62 ? 15.961 -24.156 -19.609 1 43.25 62 ARG B N 1
ATOM 1869 C CA . ARG B 1 62 ? 16.75 -24.062 -18.391 1 43.25 62 ARG B CA 1
ATOM 1870 C C . ARG B 1 62 ? 18.125 -23.469 -18.672 1 43.25 62 ARG B C 1
ATOM 1872 O O . ARG B 1 62 ? 19.062 -24.188 -19 1 43.25 62 ARG B O 1
ATOM 1879 N N . SER B 1 63 ? 18.375 -22.641 -19.625 1 36.78 63 SER B N 1
ATOM 1880 C CA . SER B 1 63 ? 19.797 -22.359 -19.781 1 36.78 63 SER B CA 1
ATOM 1881 C C . SER B 1 63 ? 20.484 -22.172 -18.438 1 36.78 63 SER B C 1
ATOM 1883 O O . SER B 1 63 ? 19.984 -21.438 -17.578 1 36.78 63 SER B O 1
ATOM 1885 N N . SER B 1 64 ? 21.219 -23.234 -18 1 33.94 64 SER B N 1
ATOM 1886 C CA . SER B 1 64 ? 22.141 -23.438 -16.891 1 33.94 64 SER B CA 1
ATOM 1887 C C . SER B 1 64 ? 22.891 -22.156 -16.562 1 33.94 64 SER B C 1
ATOM 1889 O O . SER B 1 64 ? 23.859 -22.172 -15.797 1 33.94 64 SER B O 1
ATOM 1891 N N . SER B 1 65 ? 23.172 -21.328 -17.594 1 35.97 65 SER B N 1
ATOM 1892 C CA . SER B 1 65 ? 24.234 -20.391 -17.219 1 35.97 65 SER B CA 1
ATOM 1893 C C . SER B 1 65 ? 23.875 -19.641 -15.945 1 35.97 65 SER B C 1
ATOM 1895 O O . SER B 1 65 ? 22.766 -19.109 -15.812 1 35.97 65 SER B O 1
ATOM 1897 N N . ALA B 1 66 ? 24.516 -20.094 -14.875 1 34.38 66 ALA B N 1
ATOM 1898 C CA . ALA B 1 66 ? 24.688 -19.547 -13.531 1 34.38 66 ALA B CA 1
ATOM 1899 C C . ALA B 1 66 ? 24.625 -18.016 -13.547 1 34.38 66 ALA B C 1
ATOM 1901 O O . ALA B 1 66 ? 25.656 -17.344 -13.609 1 34.38 66 ALA B O 1
ATOM 1902 N N . ALA B 1 67 ? 24 -17.438 -14.492 1 35.53 67 ALA B N 1
ATOM 1903 C CA . ALA B 1 67 ? 24.234 -16.031 -14.211 1 35.53 67 ALA B CA 1
ATOM 1904 C C . ALA B 1 67 ? 23.953 -15.703 -12.742 1 35.53 67 ALA B C 1
ATOM 1906 O O . ALA B 1 67 ? 23.031 -16.266 -12.141 1 35.53 67 ALA B O 1
ATOM 1907 N N . PRO B 1 68 ? 24.906 -15.094 -12.117 1 35.78 68 PRO B N 1
ATOM 1908 C CA . PRO B 1 68 ? 24.781 -14.781 -10.695 1 35.78 68 PRO B CA 1
ATOM 1909 C C . PRO B 1 68 ? 23.391 -14.281 -10.32 1 35.78 68 PRO B C 1
ATOM 1911 O O . PRO B 1 68 ? 22.703 -13.695 -11.156 1 35.78 68 PRO B O 1
ATOM 1914 N N . PRO B 1 69 ? 22.625 -15.062 -9.398 1 35.38 69 PRO B N 1
ATOM 1915 C CA . PRO B 1 69 ? 21.391 -14.5 -8.828 1 35.38 69 PRO B CA 1
ATOM 1916 C C . PRO B 1 69 ? 21.375 -12.969 -8.852 1 35.38 69 PRO B C 1
ATOM 1918 O O . PRO B 1 69 ? 22.281 -12.336 -8.297 1 35.38 69 PRO B O 1
ATOM 1921 N N . SER B 1 70 ? 21.359 -12.469 -10.008 1 36.59 70 SER B N 1
ATOM 1922 C CA . SER B 1 70 ? 21.234 -11.031 -9.758 1 36.59 70 SER B CA 1
ATOM 1923 C C . SER B 1 70 ? 20.328 -10.758 -8.562 1 36.59 70 SER B C 1
ATOM 1925 O O . SER B 1 70 ? 19.328 -11.438 -8.367 1 36.59 70 SER B O 1
ATOM 1927 N N . ASN B 1 71 ? 20.797 -10.164 -7.57 1 37.97 71 ASN B N 1
ATOM 1928 C CA . ASN B 1 71 ? 20.281 -9.852 -6.242 1 37.97 71 ASN B CA 1
ATOM 1929 C C . ASN B 1 71 ? 18.766 -9.68 -6.27 1 37.97 71 ASN B C 1
ATOM 1931 O O . ASN B 1 71 ? 18.031 -10.477 -5.668 1 37.97 71 ASN B O 1
ATOM 1935 N N . SER B 1 72 ? 18.203 -8.344 -6.141 1 39.81 72 SER B N 1
ATOM 1936 C CA . SER B 1 72 ? 16.953 -7.793 -5.621 1 39.81 72 SER B CA 1
ATOM 1937 C C . SER B 1 72 ? 15.844 -7.855 -6.664 1 39.81 72 SER B C 1
ATOM 1939 O O . SER B 1 72 ? 15.562 -6.863 -7.344 1 39.81 72 SER B O 1
ATOM 1941 N N . VAL B 1 73 ? 15.781 -8.859 -7.512 1 45.81 73 VAL B N 1
ATOM 1942 C CA . VAL B 1 73 ? 14.711 -8.664 -8.484 1 45.81 73 VAL B CA 1
ATOM 1943 C C . VAL B 1 73 ? 13.359 -8.859 -7.809 1 45.81 73 VAL B C 1
ATOM 1945 O O . VAL B 1 73 ? 13.156 -9.836 -7.078 1 45.81 73 VAL B O 1
ATOM 1948 N N . ALA B 1 74 ? 12.469 -7.926 -7.91 1 57.69 74 ALA B N 1
ATOM 1949 C CA . ALA B 1 74 ? 11.094 -7.914 -7.414 1 57.69 74 ALA B CA 1
ATOM 1950 C C . ALA B 1 74 ? 10.305 -9.102 -7.953 1 57.69 74 ALA B C 1
ATOM 1952 O O . ALA B 1 74 ? 10.492 -9.508 -9.102 1 57.69 74 ALA B O 1
ATOM 1953 N N . PRO B 1 75 ? 9.734 -9.914 -7.047 1 61.28 75 PRO B N 1
ATOM 1954 C CA . PRO B 1 75 ? 8.891 -11.016 -7.523 1 61.28 75 PRO B CA 1
ATOM 1955 C C . PRO B 1 75 ? 8.156 -10.68 -8.82 1 61.28 75 PRO B C 1
ATOM 1957 O O . PRO B 1 75 ? 8.031 -11.531 -9.703 1 61.28 75 PRO B O 1
ATOM 1960 N N . SER B 1 76 ? 7.824 -9.43 -8.945 1 63.53 76 SER B N 1
ATOM 1961 C CA . SER B 1 76 ? 7.059 -9.031 -10.125 1 63.53 76 SER B CA 1
ATOM 1962 C C . SER B 1 76 ? 7.906 -9.117 -11.383 1 63.53 76 SER B C 1
ATOM 1964 O O . SER B 1 76 ? 7.422 -9.531 -12.438 1 63.53 76 SER B O 1
ATOM 1966 N N . SER B 1 77 ? 9.086 -8.828 -11.188 1 65.19 77 SER B N 1
ATOM 1967 C CA . SER B 1 77 ? 9.945 -8.836 -12.367 1 65.19 77 SER B CA 1
ATOM 1968 C C . SER B 1 77 ? 10.328 -10.258 -12.758 1 65.19 77 SER B C 1
ATOM 1970 O O . SER B 1 77 ? 10.367 -10.594 -13.945 1 65.19 77 SER B O 1
ATOM 1972 N N . GLU B 1 78 ? 10.5 -11.055 -11.781 1 76.25 78 GLU B N 1
ATOM 1973 C CA . GLU B 1 78 ? 10.953 -12.414 -12.031 1 76.25 78 GLU B CA 1
ATOM 1974 C C . GLU B 1 78 ? 9.836 -13.258 -12.648 1 76.25 78 GLU B C 1
ATOM 1976 O O . GLU B 1 78 ? 10.102 -14.266 -13.305 1 76.25 78 GLU B O 1
ATOM 1981 N N . GLN B 1 79 ? 8.727 -12.781 -12.438 1 87.38 79 GLN B N 1
ATOM 1982 C CA . GLN B 1 79 ? 7.594 -13.578 -12.898 1 87.38 79 GLN B CA 1
ATOM 1983 C C . GLN B 1 79 ? 6.906 -12.914 -14.086 1 87.38 79 GLN B C 1
ATOM 1985 O O . GLN B 1 79 ? 5.727 -13.148 -14.344 1 87.38 79 GLN B O 1
ATOM 1990 N N . SER B 1 80 ? 7.645 -12.039 -14.766 1 86.56 80 SER B N 1
ATOM 1991 C CA . SER B 1 80 ? 7.078 -11.258 -15.867 1 86.56 80 SER B CA 1
ATOM 1992 C C . SER B 1 80 ? 6.605 -12.164 -17 1 86.56 80 SER B C 1
ATOM 1994 O O . SER B 1 80 ? 5.75 -11.773 -17.797 1 86.56 80 SER B O 1
ATOM 1996 N N . TRP B 1 81 ? 7.059 -13.359 -17.125 1 88.19 81 TRP B N 1
ATOM 1997 C CA . TRP B 1 81 ? 6.734 -14.312 -18.188 1 88.19 81 TRP B CA 1
ATOM 1998 C C . TRP B 1 81 ? 5.344 -14.906 -17.969 1 88.19 81 TRP B C 1
ATOM 2000 O O . TRP B 1 81 ? 4.785 -15.523 -18.875 1 88.19 81 TRP B O 1
ATOM 2010 N N . SER B 1 82 ? 4.785 -14.766 -16.859 1 91.94 82 SER B N 1
ATOM 2011 C CA . SER B 1 82 ? 3.525 -15.43 -16.531 1 91.94 82 SER B CA 1
ATOM 2012 C C . SER B 1 82 ? 2.447 -14.414 -16.172 1 91.94 82 SER B C 1
ATOM 2014 O O . SER B 1 82 ? 2.691 -13.5 -15.383 1 91.94 82 SER B O 1
ATOM 2016 N N . PRO B 1 83 ? 1.259 -14.609 -16.688 1 92.25 83 PRO B N 1
ATOM 2017 C CA . PRO B 1 83 ? 0.115 -13.82 -16.219 1 92.25 83 PRO B CA 1
ATOM 2018 C C . PRO B 1 83 ? -0.202 -14.078 -14.742 1 92.25 83 PRO B C 1
ATOM 2020 O O . PRO B 1 83 ? -0.764 -13.203 -14.07 1 92.25 83 PRO B O 1
ATOM 2023 N N . VAL B 1 84 ? 0.145 -15.25 -14.234 1 95.25 84 VAL B N 1
ATOM 2024 C CA . VAL B 1 84 ? -0.039 -15.594 -12.828 1 95.25 84 VAL B CA 1
ATOM 2025 C C . VAL B 1 84 ? 1.21 -15.211 -12.031 1 95.25 84 VAL B C 1
ATOM 2027 O O . VAL B 1 84 ? 2.33 -15.531 -12.438 1 95.25 84 VAL B O 1
ATOM 2030 N N . LYS B 1 85 ? 0.979 -14.508 -11.016 1 95.81 85 LYS B N 1
ATOM 2031 C CA . LYS B 1 85 ? 2.066 -14.109 -10.133 1 95.81 85 LYS B CA 1
ATOM 2032 C C . LYS B 1 85 ? 1.855 -14.656 -8.719 1 95.81 85 LYS B C 1
ATOM 2034 O O . LYS B 1 85 ? 0.717 -14.82 -8.273 1 95.81 85 LYS B O 1
ATOM 2039 N N . LEU B 1 86 ? 2.947 -14.953 -8.078 1 96.94 86 LEU B N 1
ATOM 2040 C CA . LEU B 1 86 ? 2.922 -15.383 -6.688 1 96.94 86 LEU B CA 1
ATOM 2041 C C . LEU B 1 86 ? 3.664 -14.398 -5.797 1 96.94 86 LEU B C 1
ATOM 2043 O O . LEU B 1 86 ? 4.715 -13.875 -6.176 1 96.94 86 LEU B O 1
ATOM 2047 N N . LEU B 1 87 ? 3.094 -14.086 -4.668 1 95.44 87 LEU B N 1
ATOM 2048 C CA . LEU B 1 87 ? 3.65 -13.133 -3.715 1 95.44 87 LEU B CA 1
ATOM 2049 C C . LEU B 1 87 ? 3.473 -13.633 -2.285 1 95.44 87 LEU B C 1
ATOM 2051 O O . LEU B 1 87 ? 2.57 -14.422 -2.006 1 95.44 87 LEU B O 1
ATOM 2055 N N . GLU B 1 88 ? 4.324 -13.172 -1.446 1 94.62 88 GLU B N 1
ATOM 2056 C CA . GLU B 1 88 ? 4.227 -13.508 -0.029 1 94.62 88 GLU B CA 1
ATOM 2057 C C . GLU B 1 88 ? 4.859 -12.422 0.838 1 94.62 88 GLU B C 1
ATOM 2059 O O . GLU B 1 88 ? 5.891 -11.852 0.474 1 94.62 88 GLU B O 1
ATOM 2064 N N . GLU B 1 89 ? 4.145 -12.086 1.906 1 93.31 89 GLU B N 1
ATOM 2065 C CA . GLU B 1 89 ? 4.711 -11.117 2.84 1 93.31 89 GLU B CA 1
ATOM 2066 C C . GLU B 1 89 ? 5.918 -11.703 3.572 1 93.31 89 GLU B C 1
ATOM 2068 O O . GLU B 1 89 ? 5.996 -12.914 3.787 1 93.31 89 GLU B O 1
ATOM 2073 N N . HIS B 1 90 ? 6.824 -10.844 3.92 1 87.56 90 HIS B N 1
ATOM 2074 C CA . HIS B 1 90 ? 8.008 -11.25 4.672 1 87.56 90 HIS B CA 1
ATOM 2075 C C . HIS B 1 90 ? 8.469 -10.148 5.621 1 87.56 90 HIS B C 1
ATOM 2077 O O . HIS B 1 90 ? 8.617 -9 5.211 1 87.56 90 HIS B O 1
ATOM 2083 N N . ASP B 1 91 ? 8.547 -10.508 6.781 1 82.12 91 ASP B N 1
ATOM 2084 C CA . ASP B 1 91 ? 9.148 -9.641 7.789 1 82.12 91 ASP B CA 1
ATOM 2085 C C . ASP B 1 91 ? 10.461 -10.227 8.312 1 82.12 91 ASP B C 1
ATOM 2087 O O . ASP B 1 91 ? 10.445 -11.188 9.086 1 82.12 91 ASP B O 1
ATOM 2091 N N . PRO B 1 92 ? 11.555 -9.664 7.969 1 78 92 PRO B N 1
ATOM 2092 C CA . PRO B 1 92 ? 12.836 -10.211 8.422 1 78 92 PRO B CA 1
ATOM 2093 C C . PRO B 1 92 ? 12.992 -10.18 9.938 1 78 92 PRO B C 1
ATOM 2095 O O . PRO B 1 92 ? 13.789 -10.945 10.5 1 78 92 PRO B O 1
ATOM 2098 N N . ALA B 1 93 ? 12.211 -9.266 10.602 1 75.88 93 ALA B N 1
ATOM 2099 C CA . ALA B 1 93 ? 12.305 -9.133 12.055 1 75.88 93 ALA B CA 1
ATOM 2100 C C . ALA B 1 93 ? 11.445 -10.18 12.758 1 75.88 93 ALA B C 1
ATOM 2102 O O . ALA B 1 93 ? 11.555 -10.367 13.969 1 75.88 93 ALA B O 1
ATOM 2103 N N . ASN B 1 94 ? 10.633 -10.758 11.945 1 76.12 94 ASN B N 1
ATOM 2104 C CA . ASN B 1 94 ? 9.781 -11.805 12.508 1 76.12 94 ASN B CA 1
ATOM 2105 C C . ASN B 1 94 ? 10.5 -13.148 12.562 1 76.12 94 ASN B C 1
ATOM 2107 O O . ASN B 1 94 ? 10.508 -13.891 11.578 1 76.12 94 ASN B O 1
ATOM 2111 N N . LEU B 1 95 ? 11.016 -13.523 13.672 1 75.06 95 LEU B N 1
ATOM 2112 C CA . LEU B 1 95 ? 11.797 -14.75 13.797 1 75.06 95 LEU B CA 1
ATOM 2113 C C . LEU B 1 95 ? 10.961 -15.859 14.43 1 75.06 95 LEU B C 1
ATOM 2115 O O . LEU B 1 95 ? 11.438 -16.984 14.578 1 75.06 95 LEU B O 1
ATOM 2119 N N . HIS B 1 96 ? 9.781 -15.516 14.664 1 76.44 96 HIS B N 1
ATOM 2120 C CA . HIS B 1 96 ? 9 -16.469 15.445 1 76.44 96 HIS B CA 1
ATOM 2121 C C . HIS B 1 96 ? 8.102 -17.312 14.547 1 76.44 96 HIS B C 1
ATOM 2123 O O . HIS B 1 96 ? 7.66 -18.391 14.938 1 76.44 96 HIS B O 1
ATOM 2129 N N . GLU B 1 97 ? 7.809 -16.734 13.508 1 77.19 97 GLU B N 1
ATOM 2130 C CA . GLU B 1 97 ? 6.875 -17.469 12.656 1 77.19 97 GLU B CA 1
ATOM 2131 C C . GLU B 1 97 ? 7.605 -18.219 11.555 1 77.19 97 GLU B C 1
ATOM 2133 O O . GLU B 1 97 ? 8.477 -17.656 10.875 1 77.19 97 GLU B O 1
ATOM 2138 N N . VAL B 1 98 ? 7.32 -19.547 11.562 1 79.31 98 VAL B N 1
ATOM 2139 C CA . VAL B 1 98 ? 7.906 -20.375 10.523 1 79.31 98 VAL B CA 1
ATOM 2140 C C . VAL B 1 98 ? 7.387 -19.938 9.156 1 79.31 98 VAL B C 1
ATOM 2142 O O . VAL B 1 98 ? 8.156 -19.859 8.195 1 79.31 98 VAL B O 1
ATOM 2145 N N . SER B 1 99 ? 6.027 -19.703 9.133 1 88.06 99 SER B N 1
ATOM 2146 C CA . SER B 1 99 ? 5.426 -19.281 7.871 1 88.06 99 SER B CA 1
ATOM 2147 C C . SER B 1 99 ? 4.199 -18.406 8.109 1 88.06 99 SER B C 1
ATOM 2149 O O . SER B 1 99 ? 3.559 -18.5 9.164 1 88.06 99 SER B O 1
ATOM 2151 N N . ARG B 1 100 ? 3.922 -17.578 7.168 1 92 100 ARG B N 1
ATOM 2152 C CA . ARG B 1 100 ? 2.727 -16.75 7.219 1 92 100 ARG B CA 1
ATOM 2153 C C . ARG B 1 100 ? 1.479 -17.562 6.883 1 92 100 ARG B C 1
ATOM 2155 O O . ARG B 1 100 ? 1.563 -18.594 6.215 1 92 100 ARG B O 1
ATOM 2162 N N . PRO B 1 101 ? 0.342 -17.141 7.328 1 93.75 101 PRO B N 1
ATOM 2163 C CA . PRO B 1 101 ? -0.876 -17.938 7.148 1 93.75 101 PRO B CA 1
ATOM 2164 C C . PRO B 1 101 ? -1.285 -18.062 5.684 1 93.75 101 PRO B C 1
ATOM 2166 O O . PRO B 1 101 ? -1.998 -19 5.32 1 93.75 101 PRO B O 1
ATOM 2169 N N . TYR B 1 102 ? -0.885 -17.125 4.906 1 95.38 102 TYR B N 1
ATOM 2170 C CA . TYR B 1 102 ? -1.237 -17.219 3.492 1 95.38 102 TYR B CA 1
ATOM 2171 C C . TYR B 1 102 ? -0.155 -16.609 2.617 1 95.38 102 TYR B C 1
ATOM 2173 O O . TYR B 1 102 ? 0.694 -15.852 3.107 1 95.38 102 TYR B O 1
ATOM 2181 N N . ALA B 1 103 ? -0.145 -17.016 1.43 1 97.25 103 ALA B N 1
ATOM 2182 C CA . ALA B 1 103 ? 0.5 -16.328 0.316 1 97.25 103 ALA B CA 1
ATOM 2183 C C . ALA B 1 103 ? -0.535 -15.711 -0.622 1 97.25 103 ALA B C 1
ATOM 2185 O O . ALA B 1 103 ? -1.725 -15.664 -0.3 1 97.25 103 ALA B O 1
ATOM 2186 N N . TYR B 1 104 ? -0.038 -15.102 -1.711 1 98.19 104 TYR B N 1
ATOM 2187 C CA . TYR B 1 104 ? -0.952 -14.445 -2.637 1 98.19 104 TYR B CA 1
ATOM 2188 C C . TYR B 1 104 ? -0.743 -14.953 -4.059 1 98.19 104 TYR B C 1
ATOM 2190 O O . TYR B 1 104 ? 0.395 -15.102 -4.512 1 98.19 104 TYR B O 1
ATOM 2198 N N . VAL B 1 105 ? -1.801 -15.266 -4.711 1 98.31 105 VAL B N 1
ATOM 2199 C CA . VAL B 1 105 ? -1.836 -15.492 -6.152 1 98.31 105 VAL B CA 1
ATOM 2200 C C . VAL B 1 105 ? -2.453 -14.281 -6.852 1 98.31 1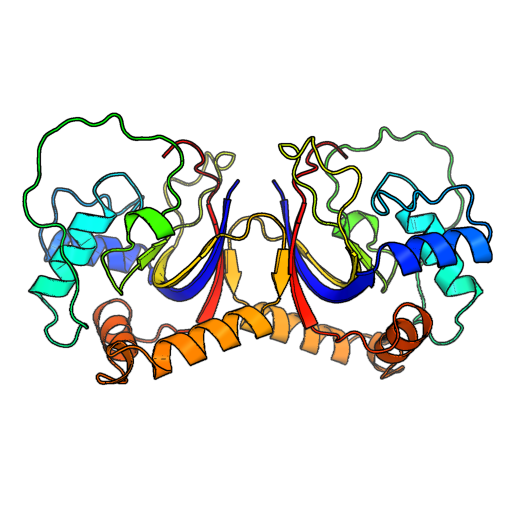05 VAL B C 1
ATOM 2202 O O . VAL B 1 105 ? -3.543 -13.836 -6.488 1 98.31 105 VAL B O 1
ATOM 2205 N N . ALA B 1 106 ? -1.735 -13.75 -7.766 1 97.38 106 ALA B N 1
ATOM 2206 C CA . ALA B 1 106 ? -2.158 -12.484 -8.352 1 97.38 106 ALA B CA 1
ATOM 2207 C C . ALA B 1 106 ? -2.072 -12.523 -9.875 1 97.38 106 ALA B C 1
ATOM 2209 O O . ALA B 1 106 ? -1.261 -13.266 -10.438 1 97.38 106 ALA B O 1
ATOM 2210 N N . ASP B 1 107 ? -2.914 -11.781 -10.547 1 95.38 107 ASP B N 1
ATOM 2211 C CA . ASP B 1 107 ? -2.809 -11.594 -11.984 1 95.38 107 ASP B CA 1
ATOM 2212 C C . ASP B 1 107 ? -2.203 -10.234 -12.32 1 95.38 107 ASP B C 1
ATOM 2214 O O . ASP B 1 107 ? -1.956 -9.93 -13.492 1 95.38 107 ASP B O 1
ATOM 2218 N N . TYR B 1 108 ? -1.99 -9.422 -11.281 1 95.19 108 TYR B N 1
ATOM 2219 C CA . TYR B 1 108 ? -1.334 -8.133 -11.422 1 95.19 108 TYR B CA 1
ATOM 2220 C C . TYR B 1 108 ? -0.533 -7.785 -10.172 1 95.19 108 TYR B C 1
ATOM 2222 O O . TYR B 1 108 ? -1.027 -7.926 -9.055 1 95.19 108 TYR B O 1
ATOM 2230 N N . VAL B 1 109 ? 0.682 -7.379 -10.352 1 96.06 109 VAL B N 1
ATOM 2231 C CA . VAL B 1 109 ? 1.552 -6.953 -9.266 1 96.06 109 VAL B CA 1
ATOM 2232 C C . VAL B 1 109 ? 2.393 -5.758 -9.711 1 96.06 109 VAL B C 1
ATOM 2234 O O . VAL B 1 109 ? 2.941 -5.758 -10.812 1 96.06 109 VAL B O 1
ATOM 2237 N N . THR B 1 110 ? 2.498 -4.754 -8.898 1 95 110 THR B N 1
ATOM 2238 C CA . THR B 1 110 ? 3.41 -3.637 -9.133 1 95 110 THR B CA 1
ATOM 2239 C C . THR B 1 110 ? 4.148 -3.266 -7.848 1 95 110 THR B C 1
ATOM 2241 O O . THR B 1 110 ? 3.557 -3.242 -6.766 1 95 110 THR B O 1
ATOM 2244 N N . ARG B 1 111 ? 5.426 -3.033 -7.969 1 93.62 111 ARG B N 1
ATOM 2245 C CA . ARG B 1 111 ? 6.223 -2.588 -6.832 1 93.62 111 ARG B CA 1
ATOM 2246 C C . ARG B 1 111 ? 6.008 -1.104 -6.559 1 93.62 111 ARG B C 1
ATOM 2248 O O . ARG B 1 111 ? 5.91 -0.303 -7.492 1 93.62 111 ARG B O 1
ATOM 2255 N N . ILE B 1 112 ? 5.902 -0.775 -5.34 1 93.38 112 ILE B N 1
ATOM 2256 C CA . ILE B 1 112 ? 5.754 0.616 -4.926 1 93.38 112 ILE B CA 1
ATOM 2257 C C . ILE B 1 112 ? 7.039 1.092 -4.25 1 93.38 112 ILE B C 1
ATOM 2259 O O . ILE B 1 112 ? 7.312 0.731 -3.102 1 93.38 112 ILE B O 1
ATOM 2263 N N . ASP B 1 113 ? 7.762 1.942 -4.902 1 89.75 113 ASP B N 1
ATOM 2264 C CA . ASP B 1 113 ? 9.039 2.395 -4.367 1 89.75 113 ASP B CA 1
ATOM 2265 C C . ASP B 1 113 ? 8.883 3.707 -3.604 1 89.75 113 ASP B C 1
ATOM 2267 O O . ASP B 1 113 ? 9.664 4 -2.697 1 89.75 113 ASP B O 1
ATOM 2271 N N . ALA B 1 114 ? 7.996 4.531 -3.969 1 92.12 114 ALA B N 1
ATOM 2272 C CA . ALA B 1 114 ? 7.766 5.816 -3.318 1 92.12 114 ALA B CA 1
ATOM 2273 C C . ALA B 1 114 ? 6.309 5.953 -2.875 1 92.12 114 ALA B C 1
ATOM 2275 O O . ALA B 1 114 ? 5.992 5.738 -1.702 1 92.12 114 ALA B O 1
ATOM 2276 N N . SER B 1 115 ? 5.449 6.176 -3.791 1 94.81 115 SER B N 1
ATOM 2277 C CA . SER B 1 115 ? 4.02 6.262 -3.506 1 94.81 115 SER B CA 1
ATOM 2278 C C . SER B 1 115 ? 3.188 5.867 -4.723 1 94.81 115 SER B C 1
ATOM 2280 O O . SER B 1 115 ? 3.713 5.766 -5.832 1 94.81 115 SER B O 1
ATOM 2282 N N . CYS B 1 116 ? 1.953 5.582 -4.391 1 95.69 116 CYS B N 1
ATOM 2283 C CA . CYS B 1 116 ? 1.056 5.152 -5.457 1 95.69 116 CYS B CA 1
ATOM 2284 C C . CYS B 1 116 ? -0.388 5.52 -5.137 1 95.69 116 CYS B C 1
ATOM 2286 O O . CYS B 1 116 ? -0.832 5.375 -3.996 1 95.69 116 CYS B O 1
ATOM 2288 N N . SER B 1 117 ? -1.063 6.148 -6.164 1 97.69 117 SER B N 1
ATOM 2289 C CA . SER B 1 117 ? -2.514 6.289 -6.074 1 97.69 117 SER B CA 1
ATOM 2290 C C . SER B 1 117 ? -3.217 4.973 -6.391 1 97.69 117 SER B C 1
ATOM 2292 O O . SER B 1 117 ? -3.041 4.414 -7.477 1 97.69 117 SER B O 1
ATOM 2294 N N . ILE B 1 118 ? -4.094 4.551 -5.516 1 98 118 ILE B N 1
ATOM 2295 C CA . ILE B 1 118 ? -4.762 3.264 -5.688 1 98 118 ILE B CA 1
ATOM 2296 C C . ILE B 1 118 ? -5.648 3.305 -6.93 1 98 118 ILE B C 1
ATOM 2298 O O . ILE B 1 118 ? -5.609 2.393 -7.758 1 98 118 ILE B O 1
ATOM 2302 N N . VAL B 1 119 ? -6.402 4.352 -7.082 1 97.12 119 VAL B N 1
ATOM 2303 C CA . VAL B 1 119 ? -7.352 4.457 -8.188 1 97.12 119 VAL B CA 1
ATOM 2304 C C . VAL B 1 119 ? -6.598 4.496 -9.516 1 97.12 119 VAL B C 1
ATOM 2306 O O . VAL B 1 119 ? -7.035 3.908 -10.508 1 97.12 119 VAL B O 1
ATOM 2309 N N . GLU B 1 120 ? -5.5 5.227 -9.531 1 96.56 120 GLU B N 1
ATOM 2310 C CA . GLU B 1 120 ? -4.727 5.293 -10.766 1 96.56 120 GLU B CA 1
ATOM 2311 C C . GLU B 1 120 ? -4.172 3.922 -11.141 1 96.56 120 GLU B C 1
ATOM 2313 O O . GLU B 1 120 ? -4.148 3.559 -12.32 1 96.56 120 GLU B O 1
ATOM 2318 N N . GLU B 1 121 ? -3.697 3.152 -10.141 1 96.69 121 GLU B N 1
ATOM 2319 C CA . GLU B 1 121 ? -3.178 1.817 -10.422 1 96.69 121 GLU B CA 1
ATOM 2320 C C . GLU B 1 121 ? -4.289 0.882 -10.898 1 96.69 121 GLU B C 1
ATOM 2322 O O . GLU B 1 121 ? -4.078 0.07 -11.797 1 96.69 121 GLU B O 1
ATOM 2327 N N . ILE B 1 122 ? -5.438 0.994 -10.297 1 96.62 122 ILE B N 1
ATOM 2328 C CA . ILE B 1 122 ? -6.582 0.185 -10.711 1 96.62 122 ILE B CA 1
ATOM 2329 C C . ILE B 1 122 ? -6.941 0.502 -12.156 1 96.62 122 ILE B C 1
ATOM 2331 O O . ILE B 1 122 ? -7.223 -0.403 -12.945 1 96.62 122 ILE B O 1
ATOM 2335 N N . GLN B 1 123 ? -6.965 1.768 -12.508 1 96.25 123 GLN B N 1
ATOM 2336 C CA . GLN B 1 123 ? -7.258 2.164 -13.883 1 96.25 123 GLN B CA 1
ATOM 2337 C C . GLN B 1 123 ? -6.23 1.583 -14.852 1 96.25 123 GLN B C 1
ATOM 2339 O O . GLN B 1 123 ? -6.582 1.149 -15.953 1 96.25 123 GLN B O 1
ATOM 2344 N N . ARG B 1 124 ? -4.965 1.652 -14.445 1 95.19 124 ARG B N 1
ATOM 2345 C CA . ARG B 1 124 ? -3.92 1.067 -15.273 1 95.19 124 ARG B CA 1
ATOM 2346 C C . ARG B 1 124 ? -4.168 -0.42 -15.5 1 95.19 124 ARG B C 1
ATOM 2348 O O . ARG B 1 124 ? -4.035 -0.913 -16.625 1 95.19 124 ARG B O 1
ATOM 2355 N N . TYR B 1 125 ? -4.469 -1.127 -14.5 1 94.69 125 TYR B N 1
ATOM 2356 C CA . TYR B 1 125 ? -4.789 -2.547 -14.57 1 94.69 125 TYR B CA 1
ATOM 2357 C C . TYR B 1 125 ? -5.941 -2.797 -15.539 1 94.69 125 TYR B C 1
ATOM 2359 O O . TYR B 1 125 ? -5.863 -3.684 -16.391 1 94.69 125 TYR B O 1
ATOM 2367 N N . GLU B 1 126 ? -7.016 -2.053 -15.367 1 93.31 126 GLU B N 1
ATOM 2368 C CA . GLU B 1 126 ? -8.195 -2.229 -16.219 1 93.31 126 GLU B CA 1
ATOM 2369 C C . GLU B 1 126 ? -7.867 -1.968 -17.672 1 93.31 126 GLU B C 1
ATOM 2371 O O . GLU B 1 126 ? -8.328 -2.693 -18.562 1 93.31 126 GLU B O 1
ATOM 2376 N N . THR B 1 127 ? -7.145 -0.952 -17.938 1 92.12 127 THR B N 1
ATOM 2377 C CA . THR B 1 127 ? -6.738 -0.627 -19.297 1 92.12 127 THR B CA 1
ATOM 2378 C C . THR B 1 127 ? -5.91 -1.76 -19.906 1 92.12 127 THR B C 1
ATOM 2380 O O . THR B 1 127 ? -6.113 -2.133 -21.062 1 92.12 127 THR B O 1
ATOM 2383 N N . ARG B 1 128 ? -4.984 -2.293 -19.094 1 87.19 128 ARG B N 1
ATOM 2384 C CA . ARG B 1 128 ? -4.152 -3.404 -19.562 1 87.19 128 ARG B CA 1
ATOM 2385 C C . ARG B 1 128 ? -5 -4.641 -19.844 1 87.19 128 ARG B C 1
ATOM 2387 O O . ARG B 1 128 ? -4.754 -5.355 -20.812 1 87.19 128 ARG B O 1
ATOM 2394 N N . ARG B 1 129 ? -5.898 -4.938 -18.969 1 85.38 129 ARG B N 1
ATOM 2395 C CA . ARG B 1 129 ? -6.781 -6.09 -19.125 1 85.38 129 ARG B CA 1
ATOM 2396 C C . ARG B 1 129 ? -7.59 -5.992 -20.422 1 85.38 129 ARG B C 1
ATOM 2398 O O . ARG B 1 129 ? -7.77 -6.988 -21.125 1 85.38 129 ARG B O 1
ATOM 2405 N N . ASP B 1 130 ? -8.023 -4.82 -20.703 1 82.88 130 ASP B N 1
ATOM 2406 C CA . ASP B 1 130 ? -8.859 -4.598 -21.875 1 82.88 130 ASP B CA 1
ATOM 2407 C C . ASP B 1 130 ? -8.039 -4.719 -23.156 1 82.88 130 ASP B C 1
ATOM 2409 O O . ASP B 1 130 ? -8.57 -5.102 -24.203 1 82.88 130 ASP B O 1
ATOM 2413 N N . THR B 1 131 ? -6.777 -4.438 -23.078 1 78.62 131 THR B N 1
ATOM 2414 C CA . THR B 1 131 ? -5.953 -4.387 -24.281 1 78.62 131 THR B CA 1
ATOM 2415 C C . THR B 1 131 ? -5.273 -5.727 -24.531 1 78.62 131 THR B C 1
ATOM 2417 O O . THR B 1 131 ? -4.809 -6 -25.641 1 78.62 131 THR B O 1
ATOM 2420 N N . THR B 1 132 ? -5.07 -6.379 -23.422 1 69.94 132 THR B N 1
ATOM 2421 C CA . THR B 1 132 ? -4.348 -7.637 -23.578 1 69.94 132 THR B CA 1
ATOM 2422 C C . THR B 1 132 ? -5.316 -8.789 -23.844 1 69.94 132 THR B C 1
ATOM 2424 O O . THR B 1 132 ? -6.5 -8.695 -23.5 1 69.94 132 THR B O 1
ATOM 2427 N N . LYS B 1 133 ? -4.824 -9.68 -24.594 1 59.75 133 LYS B N 1
ATOM 2428 C CA . LYS B 1 133 ? -5.555 -10.914 -24.891 1 59.75 133 LYS B CA 1
ATOM 2429 C C . LYS B 1 133 ? -5.941 -11.641 -23.594 1 59.75 133 LYS B C 1
ATOM 2431 O O . LYS B 1 133 ? -6.719 -12.594 -23.625 1 59.75 133 LYS B O 1
ATOM 2436 N N . LEU B 1 134 ? -5.309 -11.281 -22.5 1 58.25 134 LEU B N 1
ATOM 2437 C CA . LEU B 1 134 ? -5.656 -11.875 -21.219 1 58.25 134 LEU B CA 1
ATOM 2438 C C . LEU B 1 134 ? -7.141 -11.688 -20.922 1 58.25 134 LEU B C 1
ATOM 2440 O O . LEU B 1 134 ? -7.738 -12.484 -20.188 1 58.25 134 LEU B O 1
ATOM 2444 N N . GLY B 1 135 ? -7.684 -10.586 -21.578 1 52.28 135 GLY B N 1
ATOM 2445 C CA . GLY B 1 135 ? -9.109 -10.297 -21.5 1 52.28 135 GLY B CA 1
ATOM 2446 C C . GLY B 1 135 ? -9.961 -11.273 -22.281 1 52.28 135 GLY B C 1
ATOM 2447 O O . GLY B 1 135 ? -11.18 -11.305 -22.109 1 52.28 135 GLY B O 1
ATOM 2448 N N . LYS B 1 136 ? -9.414 -11.812 -23.312 1 51.31 136 LYS B N 1
ATOM 2449 C CA . LYS B 1 136 ? -10.266 -12.633 -24.156 1 51.31 136 LYS B CA 1
ATOM 2450 C C . LYS B 1 136 ? -10.789 -13.852 -23.406 1 51.31 136 LYS B C 1
ATOM 2452 O O . LYS B 1 136 ? -11.875 -14.352 -23.703 1 51.31 136 LYS B O 1
ATOM 2457 N N . GLY B 1 137 ? -10.008 -14.281 -22.375 1 59.25 137 GLY B N 1
ATOM 2458 C CA . GLY B 1 137 ? -10.547 -15.375 -21.578 1 59.25 137 GLY B CA 1
ATOM 2459 C C . GLY B 1 137 ? -11.039 -14.938 -20.219 1 59.25 137 GLY B C 1
ATOM 2460 O O . GLY B 1 137 ? -10.375 -15.188 -19.203 1 59.25 137 GLY B O 1
ATOM 2461 N N . ALA B 1 138 ? -12.039 -14.055 -20.25 1 67.12 138 ALA B N 1
ATOM 2462 C CA . ALA B 1 138 ? -12.719 -13.523 -19.078 1 67.12 138 ALA B CA 1
ATOM 2463 C C . ALA B 1 138 ? -12.984 -14.625 -18.062 1 67.12 138 ALA B C 1
ATOM 2465 O O . ALA B 1 138 ? -13.305 -15.758 -18.422 1 67.12 138 ALA B O 1
ATOM 2466 N N . GLY B 1 139 ? -12.531 -14.523 -16.922 1 90.88 139 GLY B N 1
ATOM 2467 C CA . GLY B 1 139 ? -12.953 -15.367 -15.82 1 90.88 139 GLY B CA 1
ATOM 2468 C C . GLY B 1 139 ? -11.906 -16.391 -15.422 1 90.88 139 GLY B C 1
ATOM 2469 O O . GLY B 1 139 ? -12.148 -17.219 -14.547 1 90.88 139 GLY B O 1
ATOM 2470 N N . TRP B 1 140 ? -10.773 -16.359 -16.281 1 94.31 140 TRP B N 1
ATOM 2471 C CA . TRP B 1 140 ? -9.766 -17.375 -15.984 1 94.31 140 TRP B CA 1
ATOM 2472 C C . TRP B 1 140 ? -9.266 -17.266 -14.555 1 94.31 140 TRP B C 1
ATOM 2474 O O . TRP B 1 140 ? -8.984 -18.266 -13.898 1 94.31 140 TRP B O 1
ATOM 2484 N N . PHE B 1 141 ? -9.203 -16.047 -14.086 1 95.62 141 PHE B N 1
ATOM 2485 C CA . PHE B 1 141 ? -8.617 -15.852 -12.758 1 95.62 141 PHE B CA 1
ATOM 2486 C C . PHE B 1 141 ? -9.586 -16.297 -11.672 1 95.62 141 PHE B C 1
ATOM 2488 O O . PHE B 1 141 ? -9.172 -16.859 -10.656 1 95.62 141 PHE B O 1
ATOM 2495 N N . GLU B 1 142 ? -10.852 -16.047 -11.938 1 96.88 142 GLU B N 1
ATOM 2496 C CA . GLU B 1 142 ? -11.875 -16.578 -11.039 1 96.88 142 GLU B CA 1
ATOM 2497 C C . GLU B 1 142 ? -11.844 -18.109 -11.016 1 96.88 142 GLU B C 1
ATOM 2499 O O . GLU B 1 142 ? -11.992 -18.719 -9.961 1 96.88 142 GLU B O 1
ATOM 2504 N N . GLN B 1 143 ? -11.656 -18.688 -12.109 1 96.81 143 GLN B N 1
ATOM 2505 C CA . GLN B 1 143 ? -11.57 -20.141 -12.18 1 96.81 143 GLN B CA 1
ATOM 2506 C C . GLN B 1 143 ? -10.352 -20.656 -11.422 1 96.81 143 GLN B C 1
ATOM 2508 O O . GLN B 1 143 ? -10.438 -21.656 -10.719 1 96.81 143 GLN B O 1
ATOM 2513 N N . LEU B 1 144 ? -9.219 -19.953 -11.617 1 97.88 144 LEU B N 1
ATOM 2514 C CA . LEU B 1 144 ? -8.016 -20.344 -10.883 1 97.88 144 LEU B CA 1
ATOM 2515 C C . LEU B 1 144 ? -8.25 -20.281 -9.375 1 97.88 144 LEU B C 1
ATOM 2517 O O . LEU B 1 144 ? -7.891 -21.203 -8.648 1 97.88 144 LEU B O 1
ATOM 2521 N N . ARG B 1 145 ? -8.844 -19.188 -8.945 1 98.5 145 ARG B N 1
ATOM 2522 C CA . ARG B 1 145 ? -9.195 -19.047 -7.539 1 98.5 145 ARG B CA 1
ATOM 2523 C C . ARG B 1 145 ? -10.055 -20.219 -7.074 1 98.5 145 ARG B C 1
ATOM 2525 O O . ARG B 1 145 ? -9.828 -20.781 -6 1 98.5 145 ARG B O 1
ATOM 2532 N N . ASP B 1 146 ? -11.031 -20.594 -7.883 1 98.06 146 ASP B N 1
ATOM 2533 C CA . ASP B 1 146 ? -11.93 -21.688 -7.516 1 98.06 146 ASP B CA 1
ATOM 2534 C C . ASP B 1 146 ? -11.164 -23 -7.383 1 98.06 146 ASP B C 1
ATOM 2536 O O . ASP B 1 146 ? -11.539 -23.859 -6.578 1 98.06 146 ASP B O 1
ATOM 2540 N N . GLN B 1 147 ? -10.109 -23.219 -8.148 1 97.94 147 GLN B N 1
ATOM 2541 C CA . GLN B 1 147 ? -9.32 -24.438 -8.109 1 97.94 147 GLN B CA 1
ATOM 2542 C C . GLN B 1 147 ? -8.359 -24.453 -6.926 1 97.94 147 GLN B C 1
ATOM 2544 O O . GLN B 1 147 ? -8.148 -25.484 -6.297 1 97.94 147 GLN B O 1
ATOM 2549 N N . LEU B 1 148 ? -7.773 -23.312 -6.609 1 98.5 148 LEU B N 1
ATOM 2550 C CA . LEU B 1 148 ? -6.707 -23.25 -5.613 1 98.5 148 LEU B CA 1
ATOM 2551 C C . LEU B 1 148 ? -7.273 -22.969 -4.227 1 98.5 148 LEU B C 1
ATOM 2553 O O . LEU B 1 148 ? -6.797 -23.516 -3.23 1 98.5 148 LEU B O 1
ATOM 2557 N N . GLN B 1 149 ? -8.203 -22.047 -4.195 1 98.44 149 GLN B N 1
ATOM 2558 C CA . GLN B 1 149 ? -8.766 -21.594 -2.93 1 98.44 149 GLN B CA 1
ATOM 2559 C C . GLN B 1 149 ? -10.219 -21.141 -3.104 1 98.44 149 GLN B C 1
ATOM 2561 O O . GLN B 1 149 ? -10.531 -19.953 -2.992 1 98.44 149 GLN B O 1
ATOM 2566 N N . ARG B 1 150 ? -11.039 -22.125 -3.186 1 97.44 150 ARG B N 1
ATOM 2567 C CA . ARG B 1 150 ? -12.461 -21.844 -3.393 1 97.44 150 ARG B CA 1
ATOM 2568 C C . ARG B 1 150 ? -13.008 -20.969 -2.273 1 97.44 150 ARG B C 1
ATOM 2570 O O . ARG B 1 150 ? -12.703 -21.188 -1.099 1 97.44 150 ARG B O 1
ATOM 2577 N N . GLY B 1 151 ? -13.82 -19.984 -2.66 1 96.75 151 GLY B N 1
ATOM 2578 C CA . GLY B 1 151 ? -14.508 -19.156 -1.675 1 96.75 151 GLY B CA 1
ATOM 2579 C C . GLY B 1 151 ? -13.734 -17.906 -1.298 1 96.75 151 GLY B C 1
ATOM 2580 O O . GLY B 1 151 ? -14.289 -16.984 -0.684 1 96.75 151 GLY B O 1
ATOM 2581 N N . GLU B 1 152 ? -12.453 -17.859 -1.577 1 97.94 152 GLU B N 1
ATOM 2582 C CA . GLU B 1 152 ? -11.672 -16.672 -1.273 1 97.94 152 GLU B CA 1
ATOM 2583 C C . GLU B 1 152 ? -12.031 -15.523 -2.209 1 97.94 152 GLU B C 1
ATOM 2585 O O . GLU B 1 152 ? -12.422 -15.75 -3.357 1 97.94 152 GLU B O 1
ATOM 2590 N N . GLU B 1 153 ? -11.938 -14.352 -1.754 1 97.81 153 GLU B N 1
ATOM 2591 C CA . GLU B 1 153 ? -12.258 -13.18 -2.562 1 97.81 153 GLU B CA 1
ATOM 2592 C C . GLU B 1 153 ? -11.031 -12.68 -3.322 1 97.81 153 GLU B C 1
ATOM 2594 O O . GLU B 1 153 ? -9.914 -12.711 -2.797 1 97.81 153 GLU B O 1
ATOM 2599 N N . ILE B 1 154 ? -11.328 -12.266 -4.543 1 98 154 ILE B N 1
ATOM 2600 C CA . ILE B 1 154 ? -10.312 -11.57 -5.324 1 98 154 ILE B CA 1
ATOM 2601 C C . ILE B 1 154 ? -10.375 -10.07 -5.02 1 98 154 ILE B C 1
ATOM 2603 O O . ILE B 1 154 ? -11.422 -9.438 -5.188 1 98 154 ILE B O 1
ATOM 2607 N N . ARG B 1 155 ? -9.281 -9.531 -4.52 1 98.25 155 ARG B N 1
ATOM 2608 C CA . ARG B 1 155 ? -9.227 -8.148 -4.055 1 98.25 155 ARG B CA 1
ATOM 2609 C C . ARG B 1 155 ? -7.879 -7.516 -4.363 1 98.25 155 ARG B C 1
ATOM 2611 O O . ARG B 1 155 ? -7.012 -8.148 -4.973 1 98.25 155 ARG B O 1
ATOM 2618 N N . TRP B 1 156 ? -7.832 -6.227 -4.09 1 98.56 156 TRP B N 1
ATOM 2619 C CA . TRP B 1 156 ? -6.559 -5.516 -4.109 1 98.56 156 TRP B CA 1
ATOM 2620 C C . TRP B 1 156 ? -5.887 -5.566 -2.74 1 98.56 156 TRP B C 1
ATOM 2622 O O . TRP B 1 156 ? -6.531 -5.336 -1.716 1 98.56 156 TRP B O 1
ATOM 2632 N N . TYR B 1 157 ? -4.594 -5.867 -2.73 1 98.31 157 TYR B N 1
ATOM 2633 C CA . TYR B 1 157 ? -3.832 -5.98 -1.491 1 98.31 157 TYR B CA 1
ATOM 2634 C C . TYR B 1 157 ? -2.537 -5.18 -1.57 1 98.31 157 TYR B C 1
ATOM 2636 O O . TYR B 1 157 ? -1.93 -5.07 -2.639 1 98.31 157 TYR B O 1
ATOM 2644 N N . VAL B 1 158 ? -2.123 -4.59 -0.49 1 97.81 158 VAL B N 1
ATOM 2645 C CA . VAL B 1 158 ? -0.735 -4.188 -0.284 1 97.81 158 VAL B CA 1
ATOM 2646 C C . VAL B 1 158 ? 0.021 -5.293 0.448 1 97.81 158 VAL B C 1
ATOM 2648 O O . VAL B 1 158 ? -0.467 -5.836 1.443 1 97.81 158 VAL B O 1
ATOM 2651 N N . VAL B 1 159 ? 1.109 -5.68 -0.066 1 96.25 159 VAL B N 1
ATOM 2652 C CA . VAL B 1 159 ? 1.916 -6.742 0.522 1 96.25 159 VAL B CA 1
ATOM 2653 C C . VAL B 1 159 ? 3.346 -6.25 0.732 1 96.25 159 VAL B C 1
ATOM 2655 O O . VAL B 1 159 ? 3.996 -5.793 -0.211 1 96.25 159 VAL B O 1
ATOM 2658 N N . VAL B 1 160 ? 3.809 -6.316 1.952 1 93.31 160 VAL B N 1
ATOM 2659 C CA . VAL B 1 160 ? 5.188 -5.953 2.271 1 93.31 160 VAL B CA 1
ATOM 2660 C C . VAL B 1 160 ? 6.059 -7.207 2.293 1 93.31 160 VAL B C 1
ATOM 2662 O O . VAL B 1 160 ? 5.75 -8.172 2.988 1 93.31 160 VAL B O 1
ATOM 2665 N N . ASN B 1 161 ? 7.012 -7.195 1.509 1 89.56 161 ASN B N 1
ATOM 2666 C CA . ASN B 1 161 ? 7.969 -8.297 1.462 1 89.56 161 ASN B CA 1
ATOM 2667 C C . ASN B 1 161 ? 9.383 -7.824 1.771 1 89.56 161 ASN B C 1
ATOM 2669 O O . ASN B 1 161 ? 10.094 -7.34 0.884 1 89.56 161 ASN B O 1
ATOM 2673 N N . GLY B 1 162 ? 9.742 -7.902 3.027 1 76.5 162 GLY B N 1
ATOM 2674 C CA . GLY B 1 162 ? 11.016 -7.406 3.514 1 76.5 162 GLY B CA 1
ATOM 2675 C C . GLY B 1 162 ? 12.195 -8.25 3.07 1 76.5 162 GLY B C 1
ATOM 2676 O O . GLY B 1 162 ? 13.312 -8.062 3.547 1 76.5 162 GLY B O 1
ATOM 2677 N N . ASP B 1 163 ? 11.945 -9.227 2.316 1 66.69 163 ASP B N 1
ATOM 2678 C CA . ASP B 1 163 ? 13.055 -10.047 1.854 1 66.69 163 ASP B CA 1
ATOM 2679 C C . ASP B 1 163 ? 13.836 -9.344 0.749 1 66.69 163 ASP B C 1
ATOM 2681 O O . ASP B 1 163 ? 13.445 -9.383 -0.418 1 66.69 163 ASP B O 1
ATOM 2685 N N . GLU B 1 164 ? 14.781 -8.383 1.151 1 56.09 164 GLU B N 1
ATOM 2686 C CA . GLU B 1 164 ? 15.617 -7.684 0.182 1 56.09 164 GLU B CA 1
ATOM 2687 C C . GLU B 1 164 ? 16.516 -8.656 -0.569 1 56.09 164 GLU B C 1
ATOM 2689 O O . GLU B 1 164 ? 16.906 -8.398 -1.713 1 56.09 164 GLU B O 1
ATOM 2694 N N . ASP B 1 165 ? 17.047 -9.672 0.085 1 49.88 165 ASP B N 1
ATOM 2695 C CA . ASP B 1 165 ? 18.141 -10.508 -0.395 1 49.88 165 ASP B CA 1
ATOM 2696 C C . ASP B 1 165 ? 17.656 -11.531 -1.418 1 49.88 165 ASP B C 1
ATOM 2698 O O . ASP B 1 165 ? 18.453 -12.086 -2.176 1 49.88 165 ASP B O 1
ATOM 2702 N N . ARG B 1 166 ? 16.406 -11.844 -1.437 1 42.16 166 ARG B N 1
ATOM 2703 C CA . ARG B 1 166 ? 16.172 -12.977 -2.326 1 42.16 166 ARG B CA 1
ATOM 2704 C C . ARG B 1 166 ? 15.625 -12.516 -3.672 1 42.16 166 ARG B C 1
ATOM 2706 O O . ARG B 1 166 ? 14.828 -11.57 -3.732 1 42.16 166 ARG B O 1
#

Foldseek 3Di:
DWKKKFWFWWFFLVLLVVVCVVLVQPQADSQCCLPPPNFLSVVVSCVVVPVLADDFQNPPDPPPPCPDPPWQDDQCVVCVRGLKGKADADDPPPPPDSHDRTITIGSDMDIDDDDDDPVVVVVVVVVCCVPDCSVVSPCSRVVVCCVRPNPIDGDMDMGHHPCRGD/DWKKKFWFWWFFLVLLVVVCVVLVQPQADSQCCLPPPNFLSVVVSCVVVPVLADDFQNPPDPPPPCPDPPWQDDQCVVCVRGLKGKADADDPPPPPDSHDRTITIGSDMDIDDDDDDPVVVVVVVVVCCVPDCSVVSPCSRVVVCCVRPNPIDGDMDMGHHPCRGD